Protein AF-A0A9N9IQ83-F1 (afdb_monomer_lite)

Sequence (293 aa):
AKEYSNSLENFFIFIDAYIRAKIEEIESCKELLRTKLQAETSKRKEERLEQRIKSYKSNLELKNYDEMKLQLFESLIIIKFWMMVYMENYIYAYKYWSLSESNINLSVIKNFRDHEKDKESIYRELEDAYISFGHNPDSCRETIKFDEKRFIEELKRDKSVIIEIPLNQKELKKRAHLRLHKFRVYLEGAVSTDESISISISNTGKLADRDEKNNEYNFRSEPLEPKGFKYSVNDKNIISSDPNFYDKNNKIYFVPTPFSQWKIKIDDDDDKVDLAELKSIDIYLEYTSKLVT

pLDDT: mean 80.27, std 15.5, range [39.41, 98.12]

Organism: NCBI:txid60492

Secondary structure (DSSP, 8-state):
-HHHHHHHHHHHHHHHHHHHHHHHHHHHHHHHHHHHHHHHHHHHHHHHHHHHHHHHHH-TT---HHHHHHHHHHHHHHHHHHHHHHHHHHHHHHHHHHSS--S----TTS-HHHHHHHHHHHHHHHHHHHHHHH--S--EEEEEEE--HHHHHHHHHHSEEEEE--TT-TTTTTEEEEEEEEEEEEEET-EETTSEEEEEEEEEEEEEEE-TT--EEEEE-SPPPPEEEEEETTT--EEE---BS--TTS-TT----S-EEEEEEE-S-TTTEE-TT--EEEEEEEEEEEEP-

Radius of gyration: 25.82 Å; chains: 1; bounding box: 61×52×73 Å

Foldseek 3Di:
DVVVVVVVVVVVVVVVVVVVVVVVVVVVVVVVVVVVVVVVVVVVVVVVVVVVVVVCVVDVPPPVVVVVVVVVVVVLLVVLVVLVVVLVLLQVLLCLLQVDGDPQDDDSPDDPVSSVVSVVSSVCSNVVSCVVQVDDDDWDKDKDKDQDPVQLVCCLVVLKGKDADACCRPRCVFWFSKFFFAKDKAFPQKDFPVQKWKKWKKFCQWAWGAHLQRDIDIGGDHIGDIQMWMAGNPPRHTPDGTDGQDDPPDDSRDTGGSRGIMMMGTPDDPVGMDSPRGRIIMIMTTITTDGRD

Structure (mmCIF, N/CA/C/O backbone):
data_AF-A0A9N9IQ83-F1
#
_entry.id   AF-A0A9N9IQ83-F1
#
loop_
_atom_site.group_PDB
_atom_site.id
_atom_site.type_symbol
_atom_site.label_atom_id
_atom_site.label_alt_id
_atom_site.label_comp_id
_atom_site.label_asym_id
_atom_site.label_entity_id
_atom_site.label_seq_id
_atom_site.pdbx_PDB_ins_code
_atom_site.Cartn_x
_atom_site.Cartn_y
_atom_site.Cartn_z
_atom_site.occupancy
_atom_site.B_iso_or_equiv
_atom_site.auth_seq_id
_atom_site.auth_comp_id
_atom_site.auth_asym_id
_atom_site.auth_atom_id
_atom_site.pdbx_PDB_model_num
ATOM 1 N N . ALA A 1 1 ? -9.296 -17.158 -34.719 1.00 56.03 1 ALA A N 1
ATOM 2 C CA . ALA A 1 1 ? -9.482 -17.877 -33.435 1.00 56.03 1 ALA A CA 1
ATOM 3 C C . ALA A 1 1 ? -8.801 -17.156 -32.265 1.00 56.03 1 ALA A C 1
ATOM 5 O O . ALA A 1 1 ? -9.492 -16.787 -31.328 1.00 56.03 1 ALA A O 1
ATOM 6 N N . LYS A 1 2 ? -7.487 -16.886 -32.330 1.00 51.00 2 LYS A N 1
ATOM 7 C CA . LYS A 1 2 ? -6.724 -16.225 -31.250 1.00 51.00 2 LYS A CA 1
ATOM 8 C C . LYS A 1 2 ? -7.129 -14.759 -30.995 1.00 51.00 2 LYS A C 1
ATOM 10 O O . LYS A 1 2 ? -7.294 -14.368 -29.850 1.00 51.00 2 LYS A O 1
ATOM 15 N N . GLU A 1 3 ? -7.394 -13.985 -32.050 1.00 48.59 3 GLU A N 1
ATOM 16 C CA . GLU A 1 3 ? -7.903 -12.601 -31.935 1.00 48.59 3 GLU A CA 1
ATOM 17 C C . GLU A 1 3 ? -9.300 -12.521 -31.310 1.00 48.59 3 GLU A C 1
ATOM 19 O O . GLU A 1 3 ? -9.563 -11.651 -30.487 1.00 48.59 3 GLU A O 1
ATOM 24 N N . TYR A 1 4 ? -10.182 -13.463 -31.653 1.00 40.50 4 TYR A N 1
ATOM 25 C CA . TYR A 1 4 ? -11.526 -13.537 -31.080 1.00 40.50 4 TYR A CA 1
ATOM 26 C C . TYR A 1 4 ? -11.476 -13.882 -29.585 1.00 40.50 4 TYR A C 1
ATOM 28 O O . TYR A 1 4 ? -12.181 -13.267 -28.795 1.00 40.50 4 TYR A O 1
ATOM 36 N N . SER A 1 5 ? -10.584 -14.797 -29.186 1.00 49.91 5 SER A N 1
ATOM 37 C CA . SER A 1 5 ? -10.344 -15.138 -27.777 1.00 49.91 5 SER A CA 1
ATOM 38 C C . SER A 1 5 ? -9.818 -13.943 -26.975 1.00 49.91 5 SER A C 1
ATOM 40 O O . SER A 1 5 ? -10.369 -13.638 -25.924 1.00 49.91 5 SER A O 1
ATOM 42 N N . ASN A 1 6 ? -8.824 -13.214 -27.498 1.00 48.03 6 ASN A N 1
ATOM 43 C CA . ASN A 1 6 ? -8.292 -12.012 -26.844 1.00 48.03 6 ASN A CA 1
ATOM 44 C C . ASN A 1 6 ? -9.337 -10.886 -26.748 1.00 48.03 6 ASN A C 1
ATOM 46 O O . ASN A 1 6 ? -9.392 -10.170 -25.752 1.00 48.03 6 ASN A O 1
ATOM 50 N N . SER A 1 7 ? -10.185 -10.718 -27.768 1.00 39.41 7 SER A N 1
ATOM 51 C CA . SER A 1 7 ? -11.283 -9.744 -27.731 1.00 39.41 7 SER A CA 1
ATOM 52 C C . SER A 1 7 ? -12.331 -10.104 -26.677 1.00 39.41 7 SER A C 1
ATOM 54 O O . SER A 1 7 ? -12.879 -9.210 -26.036 1.00 39.41 7 SER A O 1
ATOM 56 N N . LEU A 1 8 ? -12.608 -11.397 -26.493 1.00 45.41 8 LEU A N 1
ATOM 57 C CA . LEU A 1 8 ? -13.541 -11.885 -25.481 1.00 45.41 8 LEU A CA 1
ATOM 58 C C . LEU A 1 8 ? -12.981 -11.668 -24.069 1.00 45.41 8 LEU A C 1
ATOM 60 O O . LEU A 1 8 ? -13.692 -11.217 -23.179 1.00 45.41 8 LEU A O 1
ATOM 64 N N . GLU A 1 9 ? -11.691 -11.937 -23.881 1.00 52.94 9 GLU A N 1
ATOM 65 C CA . GLU A 1 9 ? -10.983 -11.751 -22.613 1.00 52.94 9 GLU A CA 1
ATOM 66 C C . GLU A 1 9 ? -10.925 -10.268 -22.208 1.00 52.94 9 GLU A C 1
ATOM 68 O O . GLU A 1 9 ? -11.294 -9.916 -21.089 1.00 52.94 9 GLU A O 1
ATOM 73 N N . ASN A 1 10 ? -10.612 -9.372 -23.151 1.00 43.12 10 ASN A N 1
ATOM 74 C CA . ASN A 1 10 ? -10.685 -7.922 -22.933 1.00 43.12 10 ASN A CA 1
ATOM 75 C C . ASN A 1 10 ? -12.104 -7.448 -22.579 1.00 43.12 10 ASN A C 1
ATOM 77 O O . ASN A 1 10 ? -12.272 -6.552 -21.752 1.00 43.12 10 ASN A O 1
ATOM 81 N N . PHE A 1 11 ? -13.130 -8.054 -23.182 1.00 44.53 11 PHE A N 1
ATOM 82 C CA . PHE A 1 11 ? -14.524 -7.743 -22.880 1.00 44.53 11 PHE A CA 1
ATOM 83 C C . PHE A 1 11 ? -14.922 -8.194 -21.466 1.00 44.53 11 PHE A C 1
ATOM 85 O O . PHE A 1 11 ? -15.594 -7.446 -20.758 1.00 44.53 11 PHE A O 1
ATOM 92 N N . PHE A 1 12 ? -14.454 -9.358 -21.007 1.00 53.03 12 PHE A N 1
ATOM 93 C CA . PHE A 1 12 ? -14.667 -9.805 -19.626 1.00 53.03 12 PHE A CA 1
ATOM 94 C C . PHE A 1 12 ? -13.940 -8.929 -18.602 1.00 53.03 12 PHE A C 1
ATOM 96 O O . PHE A 1 12 ? -14.531 -8.594 -17.579 1.00 53.03 12 PHE A O 1
ATOM 103 N N . ILE A 1 13 ? -12.712 -8.490 -18.896 1.00 52.41 13 ILE A N 1
ATOM 104 C CA . ILE A 1 13 ? -11.976 -7.534 -18.052 1.00 52.41 13 ILE A CA 1
ATOM 105 C C . ILE A 1 13 ? -12.743 -6.209 -17.945 1.00 52.41 13 ILE A C 1
ATOM 107 O O . ILE A 1 13 ? -12.877 -5.654 -16.855 1.00 52.41 13 ILE A O 1
ATOM 111 N N . PHE A 1 14 ? -13.290 -5.715 -19.059 1.00 49.06 14 PHE A N 1
ATOM 112 C CA . PHE A 1 14 ? -14.113 -4.507 -19.063 1.00 49.06 14 PHE A CA 1
ATOM 113 C C . PHE A 1 14 ? -15.403 -4.678 -18.248 1.00 49.06 14 PHE A C 1
ATOM 115 O O . PHE A 1 14 ? -15.744 -3.799 -17.459 1.00 49.06 14 PHE A O 1
ATOM 122 N N . ILE A 1 15 ? -16.106 -5.807 -18.401 1.00 45.59 15 ILE A N 1
ATOM 123 C CA . ILE A 1 15 ? -17.314 -6.108 -17.620 1.00 45.59 15 ILE A CA 1
ATOM 124 C C . ILE A 1 15 ? -16.992 -6.169 -16.126 1.00 45.59 15 ILE A C 1
ATOM 126 O O . ILE A 1 15 ? -17.731 -5.591 -15.333 1.00 45.59 15 ILE A O 1
ATOM 130 N N . ASP A 1 16 ? -15.898 -6.822 -15.733 1.00 52.19 16 ASP A N 1
ATOM 131 C CA . ASP A 1 16 ? -15.498 -6.910 -14.327 1.00 52.19 16 ASP A CA 1
ATOM 132 C C . ASP A 1 16 ? -15.156 -5.525 -13.758 1.00 52.19 16 ASP A C 1
ATOM 134 O O . ASP A 1 16 ? -15.669 -5.132 -12.709 1.00 52.19 16 ASP A O 1
ATOM 138 N N . ALA A 1 17 ? -14.387 -4.718 -14.496 1.00 45.75 17 ALA A N 1
ATOM 139 C CA . ALA A 1 17 ? -14.103 -3.334 -14.120 1.00 45.75 17 ALA A CA 1
ATOM 140 C C . ALA A 1 17 ? -15.386 -2.490 -13.984 1.00 45.75 17 ALA A C 1
ATOM 142 O O . ALA A 1 17 ? -15.526 -1.721 -13.031 1.00 45.75 17 ALA A O 1
ATOM 143 N N . TYR A 1 18 ? -16.351 -2.671 -14.890 1.00 50.09 18 TYR A N 1
ATOM 144 C CA . TYR A 1 18 ? -17.642 -1.983 -14.856 1.00 50.09 18 TYR A CA 1
ATOM 145 C C . TYR A 1 18 ? -18.503 -2.406 -13.657 1.00 50.09 18 TYR A C 1
ATOM 147 O O . TYR A 1 18 ? -19.064 -1.553 -12.966 1.00 50.09 18 TYR A O 1
ATOM 155 N N . ILE A 1 19 ? -18.588 -3.709 -13.368 1.00 58.12 19 ILE A N 1
ATOM 156 C CA . ILE A 1 19 ? -19.312 -4.233 -12.202 1.00 58.12 19 ILE A CA 1
ATOM 157 C C . ILE A 1 19 ? -18.685 -3.695 -10.914 1.00 58.12 19 ILE A C 1
ATOM 159 O O . ILE A 1 19 ? -19.407 -3.212 -10.042 1.00 58.12 19 ILE A O 1
ATOM 163 N N . ARG A 1 20 ? -17.350 -3.701 -10.809 1.00 53.00 20 ARG A N 1
ATOM 164 C CA . ARG A 1 20 ? -16.631 -3.142 -9.655 1.00 53.00 20 ARG A CA 1
ATOM 165 C C . ARG A 1 20 ? -16.910 -1.650 -9.476 1.00 53.00 20 ARG A C 1
ATOM 167 O O . ARG A 1 20 ? -17.209 -1.232 -8.361 1.00 53.00 20 ARG A O 1
ATOM 174 N N . ALA A 1 21 ? -16.892 -0.868 -10.556 1.00 51.62 21 ALA A N 1
ATOM 175 C CA . ALA A 1 21 ? -17.231 0.554 -10.507 1.00 51.62 21 ALA A CA 1
ATOM 176 C C . ALA A 1 21 ? -18.677 0.790 -10.034 1.00 51.62 21 ALA A C 1
ATOM 178 O O . ALA A 1 21 ? -18.928 1.687 -9.231 1.00 51.62 21 ALA A O 1
ATOM 179 N N . LYS A 1 22 ? -19.630 -0.045 -10.472 1.00 61.78 22 LYS A N 1
ATOM 180 C CA . LYS A 1 22 ? -21.034 0.036 -10.039 1.00 61.78 22 LYS A CA 1
ATOM 181 C C . LYS A 1 22 ? -21.237 -0.351 -8.577 1.00 61.78 22 LYS A C 1
ATOM 183 O O . LYS A 1 22 ? -22.039 0.281 -7.894 1.00 61.78 22 LYS A O 1
ATOM 188 N N . ILE A 1 23 ? -20.519 -1.357 -8.081 1.00 63.09 23 ILE A N 1
ATOM 189 C CA . ILE A 1 23 ? -20.525 -1.707 -6.653 1.00 63.09 23 ILE A CA 1
ATOM 190 C C . ILE A 1 23 ? -20.006 -0.526 -5.825 1.00 63.09 23 ILE A C 1
ATOM 192 O O . ILE A 1 23 ? -20.643 -0.141 -4.847 1.00 63.09 23 ILE A O 1
ATOM 196 N N . GLU A 1 24 ? -18.907 0.094 -6.257 1.00 57.97 24 GLU A N 1
ATOM 197 C CA . GLU A 1 24 ? -18.292 1.240 -5.580 1.00 57.97 24 GLU A CA 1
ATOM 198 C C . GLU A 1 24 ? -19.208 2.482 -5.583 1.00 57.97 24 GLU A C 1
ATOM 200 O O . GLU A 1 24 ? -19.350 3.156 -4.561 1.00 57.97 24 GLU A O 1
ATOM 205 N N . GLU A 1 25 ? -19.929 2.732 -6.682 1.00 57.31 25 GLU A N 1
ATOM 206 C CA . GLU A 1 25 ? -20.976 3.761 -6.763 1.00 57.31 25 GLU A CA 1
ATOM 207 C C . GLU A 1 25 ? -22.123 3.499 -5.769 1.00 57.31 25 GLU A C 1
ATOM 209 O O . GLU A 1 25 ? -22.554 4.407 -5.054 1.00 57.31 25 GLU A O 1
ATOM 214 N N . ILE A 1 26 ? -22.604 2.253 -5.682 1.00 68.81 26 ILE A N 1
ATOM 215 C CA . ILE A 1 26 ? -23.679 1.861 -4.756 1.00 68.81 26 ILE A CA 1
ATOM 216 C C . ILE A 1 26 ? -23.234 2.024 -3.298 1.00 68.81 26 ILE A C 1
ATOM 218 O O . ILE A 1 26 ? -24.008 2.519 -2.476 1.00 68.81 26 ILE A O 1
ATOM 222 N N . GLU A 1 27 ? -22.009 1.621 -2.961 1.00 63.38 27 GLU A N 1
ATOM 223 C CA . GLU A 1 27 ? -21.434 1.822 -1.626 1.00 63.38 27 GLU A CA 1
ATOM 224 C C . GLU A 1 27 ? -21.332 3.307 -1.276 1.00 63.38 27 GLU A C 1
ATOM 226 O O . GLU A 1 27 ? -21.808 3.722 -0.219 1.00 63.38 27 GLU A O 1
ATOM 231 N N . SER A 1 28 ? -20.803 4.125 -2.189 1.00 52.69 28 SER A N 1
ATOM 232 C CA . SER A 1 28 ? -20.704 5.575 -1.998 1.00 52.69 28 SER A CA 1
ATOM 233 C C . SER A 1 28 ? -22.080 6.220 -1.786 1.00 52.69 28 SER A C 1
ATOM 235 O O . SER A 1 28 ? -22.261 7.060 -0.902 1.00 52.69 28 SER A O 1
ATOM 237 N N . CYS A 1 29 ? -23.096 5.774 -2.530 1.00 65.00 29 CYS A N 1
ATOM 238 C CA . CYS A 1 29 ? -24.466 6.258 -2.377 1.00 65.00 29 CYS A CA 1
ATOM 239 C C . CYS A 1 29 ? -25.083 5.856 -1.023 1.00 65.00 29 CYS A C 1
ATOM 241 O O . CYS A 1 29 ? -25.767 6.665 -0.387 1.00 65.00 29 CYS A O 1
ATOM 243 N N . LYS A 1 30 ? -24.814 4.631 -0.545 1.00 68.38 30 LYS A N 1
ATOM 244 C CA . LYS A 1 30 ? -25.223 4.178 0.796 1.00 68.38 30 LYS A CA 1
ATOM 245 C C . LYS A 1 30 ? -24.583 5.024 1.893 1.00 68.38 30 LYS A C 1
ATOM 247 O O . LYS A 1 30 ? -25.293 5.436 2.811 1.00 68.38 30 LYS A O 1
ATOM 252 N N . GLU A 1 31 ? -23.290 5.314 1.780 1.00 62.72 31 GLU A N 1
ATOM 253 C CA . GLU A 1 31 ? -22.589 6.186 2.725 1.00 62.72 31 GLU A CA 1
ATOM 254 C C . GLU A 1 31 ? -23.178 7.602 2.711 1.00 62.72 31 GLU A C 1
ATOM 256 O O . GLU A 1 31 ? -23.550 8.116 3.763 1.00 62.72 31 GLU A O 1
ATOM 261 N N . LEU A 1 32 ? -23.426 8.190 1.535 1.00 72.75 32 LEU A N 1
ATOM 262 C CA . LEU A 1 32 ? -24.068 9.505 1.425 1.00 72.75 32 LEU A CA 1
ATOM 263 C C . LEU A 1 32 ? -25.451 9.547 2.098 1.00 72.75 32 LEU A C 1
ATOM 265 O O . LEU A 1 32 ? -25.772 10.504 2.808 1.00 72.75 32 LEU A O 1
ATOM 269 N N . LEU A 1 33 ? -26.287 8.529 1.874 1.00 68.12 33 LEU A N 1
ATOM 270 C CA . LEU A 1 33 ? -27.605 8.418 2.507 1.00 68.12 33 LEU A CA 1
ATOM 271 C C . LEU A 1 33 ? -27.488 8.304 4.028 1.00 68.12 33 LEU A C 1
ATOM 273 O O . LEU A 1 33 ? -28.217 8.985 4.753 1.00 68.12 33 LEU A O 1
ATOM 277 N N . ARG A 1 34 ? -26.548 7.488 4.514 1.00 70.25 34 ARG A N 1
ATOM 278 C CA . ARG A 1 34 ? -26.263 7.333 5.942 1.00 70.25 34 ARG A CA 1
ATOM 279 C C . ARG A 1 34 ? -25.824 8.656 6.567 1.00 70.25 34 ARG A C 1
ATOM 281 O O . ARG A 1 34 ? -26.366 9.036 7.605 1.00 70.25 34 ARG A O 1
ATOM 288 N N . THR A 1 35 ? -24.917 9.383 5.918 1.00 60.25 35 THR A N 1
ATOM 289 C CA . THR A 1 35 ? -24.448 10.698 6.371 1.00 60.25 35 THR A CA 1
ATOM 290 C C . THR A 1 35 ? -25.581 11.721 6.388 1.00 60.25 35 THR A C 1
ATOM 292 O O . THR A 1 35 ? -25.734 12.440 7.374 1.00 60.25 35 THR A O 1
ATOM 295 N N . LYS A 1 36 ? -26.431 11.767 5.351 1.00 73.25 36 LYS A N 1
ATOM 296 C CA . LYS A 1 36 ? -27.602 12.663 5.319 1.00 73.25 36 LYS A CA 1
ATOM 297 C C . LYS A 1 36 ? -28.586 12.362 6.447 1.00 73.25 36 LYS A C 1
ATOM 299 O O . LYS A 1 36 ? -29.026 13.284 7.130 1.00 73.25 36 LYS A O 1
ATOM 304 N N . LEU A 1 37 ? -28.889 11.085 6.677 1.00 72.12 37 LEU A N 1
ATOM 305 C CA . LEU A 1 37 ? -29.773 10.664 7.763 1.00 72.12 37 LEU A CA 1
ATOM 306 C C . LEU A 1 37 ? -29.181 11.024 9.134 1.00 72.12 37 LEU A C 1
ATOM 308 O O . LEU A 1 37 ? -29.896 11.522 10.005 1.00 72.12 37 LEU A O 1
ATOM 312 N N . GLN A 1 38 ? -27.875 10.819 9.327 1.00 67.00 38 GLN A N 1
ATOM 313 C CA . GLN A 1 38 ? -27.177 11.250 10.539 1.00 67.00 38 GLN A CA 1
ATOM 314 C C . GLN A 1 38 ? -27.249 12.766 10.724 1.00 67.00 38 GLN A C 1
ATOM 316 O O . GLN A 1 38 ? -27.564 13.213 11.823 1.00 67.00 38 GLN A O 1
ATOM 321 N N . ALA A 1 39 ? -27.015 13.551 9.672 1.00 67.31 39 ALA A N 1
ATOM 322 C CA . ALA A 1 39 ? -27.078 15.008 9.731 1.00 67.31 39 ALA A CA 1
ATOM 323 C C . ALA A 1 39 ? -28.480 15.504 10.111 1.00 67.31 39 ALA A C 1
ATOM 325 O O . ALA A 1 39 ? -28.619 16.337 11.004 1.00 67.31 39 ALA A O 1
ATOM 326 N N . GLU A 1 40 ? -29.530 14.949 9.503 1.00 75.25 40 GLU A N 1
ATOM 327 C CA . GLU A 1 40 ? -30.910 15.301 9.836 1.00 75.25 40 GLU A CA 1
ATOM 328 C C . GLU A 1 40 ? -31.270 14.898 11.274 1.00 75.25 40 GLU A C 1
ATOM 330 O O . GLU A 1 40 ? -31.888 15.668 12.011 1.00 75.25 40 GLU A O 1
ATOM 335 N N . THR A 1 41 ? -30.829 13.717 11.712 1.00 67.81 41 THR A N 1
ATOM 336 C CA . THR A 1 41 ? -31.032 13.252 13.091 1.00 67.81 41 THR A CA 1
ATOM 337 C C . THR A 1 41 ? -30.311 14.154 14.094 1.00 67.81 41 THR A C 1
ATOM 339 O O . THR A 1 41 ? -30.873 14.480 15.141 1.00 67.81 41 THR A O 1
ATOM 342 N N . SER A 1 42 ? -29.092 14.591 13.776 1.00 63.50 42 SER A N 1
ATOM 343 C CA . SER A 1 42 ? -28.318 15.535 14.586 1.00 63.50 42 SER A CA 1
ATOM 344 C C . SER A 1 42 ? -28.975 16.912 14.639 1.00 63.50 42 SER A C 1
ATOM 346 O O . SER A 1 42 ? -29.112 17.459 15.728 1.00 63.50 42 SER A O 1
ATOM 348 N N . LYS A 1 43 ? -29.489 17.428 13.516 1.00 72.50 43 LYS A N 1
ATOM 349 C CA . LYS A 1 43 ? -30.223 18.701 13.472 1.00 72.50 43 LYS A CA 1
ATOM 350 C C . LYS A 1 43 ? -31.491 18.663 14.326 1.00 72.50 43 LYS A C 1
ATOM 352 O O . LYS A 1 43 ? -31.725 19.547 15.141 1.00 72.50 43 LYS A O 1
ATOM 357 N N . ARG A 1 44 ? -32.280 17.588 14.223 1.00 70.44 44 ARG A N 1
ATOM 358 C CA . ARG A 1 44 ? -33.461 17.396 15.084 1.00 70.44 44 ARG A CA 1
ATOM 359 C C . ARG A 1 44 ? -33.085 17.318 16.567 1.00 70.44 44 ARG A C 1
ATOM 361 O O . ARG A 1 44 ? -33.860 17.758 17.414 1.00 70.44 44 ARG A O 1
ATOM 368 N N . LYS A 1 45 ? -31.922 16.742 16.902 1.00 66.81 45 LYS A N 1
ATOM 369 C CA . LYS A 1 45 ? -31.397 16.735 18.279 1.00 66.81 45 LYS A CA 1
ATOM 370 C C . LYS A 1 45 ? -31.001 18.138 18.739 1.00 66.81 45 LYS A C 1
ATOM 372 O O . LYS A 1 45 ? -31.339 18.496 19.862 1.00 66.81 45 LYS A O 1
ATOM 377 N N . GLU A 1 46 ? -30.338 18.913 17.888 1.00 65.50 46 GLU A N 1
ATOM 378 C CA . GLU A 1 46 ? -29.952 20.302 18.153 1.00 65.50 46 GLU A CA 1
ATOM 379 C C . GLU A 1 46 ? -31.179 21.180 18.424 1.00 65.50 46 GLU A C 1
ATOM 381 O O . GLU A 1 46 ? -31.271 21.782 19.489 1.00 65.50 46 GLU A O 1
ATOM 386 N N . GLU A 1 47 ? -32.193 21.134 17.557 1.00 75.31 47 GLU A N 1
ATOM 387 C CA . GLU A 1 47 ? -33.453 21.871 17.736 1.00 75.31 47 GLU A CA 1
ATOM 388 C C . GLU A 1 47 ? -34.158 21.494 19.054 1.00 75.31 47 GLU A C 1
ATOM 390 O O . GLU A 1 47 ? -34.651 22.357 19.788 1.00 75.31 47 GLU A O 1
ATOM 395 N N . ARG A 1 48 ? -34.165 20.198 19.407 1.00 70.75 48 ARG A N 1
ATOM 396 C CA . ARG A 1 48 ? -34.692 19.716 20.696 1.00 70.75 48 ARG A CA 1
ATOM 397 C C . ARG A 1 48 ? -33.903 20.261 21.885 1.00 70.75 48 ARG A C 1
ATOM 399 O O . ARG A 1 48 ? -34.503 20.578 22.912 1.00 70.75 48 ARG A O 1
ATOM 406 N N . LEU A 1 49 ? -32.578 20.333 21.773 1.00 59.62 49 LEU A N 1
ATOM 407 C CA . LEU A 1 49 ? -31.703 20.868 22.815 1.00 59.62 49 LEU A CA 1
ATOM 408 C C . LEU A 1 49 ? -31.897 22.378 22.972 1.00 59.62 49 LEU A C 1
ATOM 410 O O . LEU A 1 49 ? -32.051 22.840 24.099 1.00 59.62 49 LEU A O 1
ATOM 414 N N . GLU A 1 50 ? -31.983 23.138 21.882 1.00 70.19 50 GLU A N 1
ATOM 415 C CA . GLU A 1 50 ? -32.218 24.586 21.911 1.00 70.19 50 GLU A CA 1
ATOM 416 C C . GLU A 1 50 ? -33.562 24.950 22.546 1.00 70.19 50 GLU A C 1
ATOM 418 O O . GLU A 1 50 ? -33.626 25.800 23.442 1.00 70.19 50 GLU A O 1
ATOM 423 N N . GLN A 1 51 ? -34.639 24.267 22.140 1.00 70.06 51 GLN A N 1
ATOM 424 C CA . GLN A 1 51 ? -35.964 24.453 22.737 1.00 70.06 51 GLN A CA 1
ATOM 425 C C . GLN A 1 51 ? -35.942 24.192 24.249 1.00 70.06 51 GLN A C 1
ATOM 427 O O . GLN A 1 51 ? -36.589 24.909 25.016 1.00 70.06 51 GLN A O 1
ATOM 432 N N . ARG A 1 52 ? -35.146 23.214 24.696 1.00 62.56 52 ARG A N 1
ATOM 433 C CA . ARG A 1 52 ? -35.008 22.857 26.113 1.00 62.56 52 ARG A CA 1
ATOM 434 C C . ARG A 1 52 ? -34.102 23.798 26.899 1.00 62.56 52 ARG A C 1
ATOM 436 O O . ARG A 1 52 ? -34.415 24.134 28.037 1.00 62.56 52 ARG A O 1
ATOM 443 N N . ILE A 1 53 ? -33.016 24.295 26.306 1.00 63.03 53 ILE A N 1
ATOM 444 C CA . ILE A 1 53 ? -32.195 25.359 26.907 1.00 63.03 53 ILE A CA 1
ATOM 445 C C . ILE A 1 53 ? -33.076 26.578 27.189 1.00 63.03 53 ILE A C 1
ATOM 447 O O . ILE A 1 53 ? -32.974 27.193 28.252 1.00 63.03 53 ILE A O 1
ATOM 451 N N . LYS A 1 54 ? -33.982 26.901 26.259 1.00 70.81 54 LYS A N 1
ATOM 452 C CA . LYS A 1 54 ? -34.949 27.984 26.429 1.00 70.81 54 LYS A CA 1
ATOM 453 C C . LYS A 1 54 ? -35.926 27.701 27.577 1.00 70.81 54 LYS A C 1
ATOM 455 O O . LYS A 1 54 ? -36.132 28.595 28.392 1.00 70.81 54 LYS A O 1
ATOM 460 N N . SER A 1 55 ? -36.450 26.474 27.697 1.00 64.94 55 SER A N 1
ATOM 461 C CA . SER A 1 55 ? -37.376 26.101 28.781 1.00 64.94 55 SER A CA 1
ATOM 462 C C . SER A 1 55 ? -36.722 26.068 30.168 1.00 64.94 55 SER A C 1
ATOM 464 O O . SER A 1 55 ? -37.341 26.500 31.140 1.00 64.94 55 SER A O 1
ATOM 466 N N . TYR A 1 56 ? -35.469 25.610 30.273 1.00 62.75 56 TYR A N 1
ATOM 467 C CA . TYR A 1 56 ? -34.718 25.604 31.535 1.00 62.75 56 TYR A CA 1
ATOM 468 C C . TYR A 1 56 ? -34.360 27.016 32.008 1.00 62.75 56 TYR A C 1
ATOM 470 O O . TYR A 1 56 ? -34.460 27.305 33.196 1.00 62.75 56 TYR A O 1
ATOM 478 N N . LYS A 1 57 ? -34.003 27.924 31.087 1.00 64.88 57 LYS A N 1
ATOM 479 C CA . LYS A 1 57 ? -33.747 29.336 31.421 1.00 64.88 57 LYS A CA 1
ATOM 480 C C . LYS A 1 57 ? -34.993 30.060 31.942 1.00 64.88 57 LYS A C 1
ATOM 482 O O . LYS A 1 57 ? -34.855 30.987 32.730 1.00 64.88 57 LYS A O 1
ATOM 487 N N . SER A 1 58 ? -36.188 29.651 31.510 1.00 66.31 58 SER A N 1
ATOM 488 C CA . SER A 1 58 ? -37.457 30.259 31.933 1.00 66.31 58 SER A CA 1
ATOM 489 C C . SER A 1 58 ? -38.063 29.670 33.213 1.00 66.31 58 SER A C 1
ATOM 491 O O . SER A 1 58 ? -38.892 30.334 33.822 1.00 66.31 58 SER A O 1
ATOM 493 N N . ASN A 1 59 ? -37.670 28.461 33.633 1.00 59.12 59 ASN A N 1
ATOM 494 C CA . ASN A 1 59 ? -38.247 27.765 34.791 1.00 59.12 59 ASN A CA 1
ATOM 495 C C . ASN A 1 59 ? -37.147 27.270 35.744 1.00 59.12 59 ASN A C 1
ATOM 497 O O . ASN A 1 59 ? -36.754 26.106 35.707 1.00 59.12 59 ASN A O 1
ATOM 501 N N . LEU A 1 60 ? -36.679 28.155 36.629 1.00 55.00 60 LEU A N 1
ATOM 502 C CA . LEU A 1 60 ? -35.666 27.856 37.656 1.00 55.00 60 LEU A CA 1
ATOM 503 C C . LEU A 1 60 ? -36.161 26.916 38.779 1.00 55.00 60 LEU A C 1
ATOM 505 O O . LEU A 1 60 ? -35.343 26.397 39.534 1.00 55.00 60 LEU A O 1
ATOM 509 N N . GLU A 1 61 ? -37.472 26.674 38.895 1.00 55.03 61 GLU A N 1
ATOM 510 C CA . GLU A 1 61 ? -38.058 25.880 39.991 1.00 55.03 61 GLU A CA 1
ATOM 511 C C . GLU A 1 61 ? -38.293 24.393 39.663 1.00 55.03 61 GLU A C 1
ATOM 513 O O . GLU A 1 61 ? -38.476 23.577 40.571 1.00 55.03 61 GLU A O 1
ATOM 518 N N . LEU A 1 62 ? -38.238 23.989 38.388 1.00 54.38 62 LEU A N 1
ATOM 519 C CA . LEU A 1 62 ? -38.425 22.589 37.995 1.00 54.38 62 LEU A CA 1
ATOM 520 C C . LEU A 1 62 ? -37.123 21.801 38.180 1.00 54.38 62 LEU A C 1
ATOM 522 O O . LEU A 1 62 ? -36.277 21.711 37.293 1.00 54.38 62 LEU A O 1
ATOM 526 N N . LYS A 1 63 ? -36.991 21.194 39.362 1.00 56.94 63 LYS A N 1
ATOM 527 C CA . LYS A 1 63 ? -35.996 20.171 39.723 1.00 56.94 63 LYS A CA 1
ATOM 528 C C . LYS A 1 63 ? -36.169 18.881 38.893 1.00 56.94 63 LYS A C 1
ATOM 530 O O . LYS A 1 63 ? -36.425 17.815 39.444 1.00 56.94 63 LYS A O 1
ATOM 535 N N . ASN A 1 64 ? -36.011 18.949 37.570 1.00 59.69 64 ASN A N 1
ATOM 536 C CA . ASN A 1 64 ? -36.068 17.796 36.659 1.00 59.69 64 ASN A CA 1
ATOM 537 C C . ASN A 1 64 ? -34.752 16.985 36.686 1.00 59.69 64 ASN A C 1
ATOM 539 O O . ASN A 1 64 ? -34.082 16.785 35.672 1.00 59.69 64 ASN A O 1
ATOM 543 N N . TYR A 1 65 ? -34.361 16.511 37.874 1.00 60.28 65 TYR A N 1
ATOM 544 C CA . TYR A 1 65 ? -33.118 15.757 38.087 1.00 60.28 65 TYR A CA 1
ATOM 545 C C . TYR A 1 65 ? -33.022 14.492 37.227 1.00 60.28 65 TYR A C 1
ATOM 547 O O . TYR A 1 65 ? -31.928 14.134 36.801 1.00 60.28 65 TYR A O 1
ATOM 555 N N . ASP A 1 66 ? -34.136 13.815 36.952 1.00 59.59 66 ASP A N 1
ATOM 556 C CA . ASP A 1 66 ? -34.120 12.581 36.161 1.00 59.59 66 ASP A CA 1
ATOM 557 C C . ASP A 1 66 ? -33.893 12.842 34.670 1.00 59.59 66 ASP A C 1
ATOM 559 O O . ASP A 1 66 ? -33.208 12.068 34.003 1.00 59.59 66 ASP A O 1
ATOM 563 N N . GLU A 1 67 ? -34.363 13.979 34.160 1.00 62.53 67 GLU A N 1
ATOM 564 C CA . GLU A 1 67 ? -34.096 14.395 32.784 1.00 62.53 67 GLU A CA 1
ATOM 565 C C . GLU A 1 67 ? -32.633 14.830 32.610 1.00 62.53 67 GLU A C 1
ATOM 567 O O . GLU A 1 67 ? -31.985 14.438 31.639 1.00 62.53 67 GLU A O 1
ATOM 572 N N . MET A 1 68 ? -32.069 15.545 33.592 1.00 61.44 68 MET A N 1
ATOM 573 C CA . MET A 1 68 ? -30.633 15.857 33.618 1.00 61.44 68 MET A CA 1
ATOM 574 C C . MET A 1 68 ? -29.771 14.587 33.676 1.00 61.44 68 MET A C 1
ATOM 576 O O . MET A 1 68 ? -28.789 14.478 32.943 1.00 61.44 68 MET A O 1
ATOM 580 N N . LYS A 1 69 ? -30.143 13.596 34.500 1.00 60.41 69 LYS A N 1
ATOM 581 C CA . LYS A 1 69 ? -29.457 12.291 34.540 1.00 60.41 69 LYS A CA 1
ATOM 582 C C . LYS A 1 69 ? -29.518 11.581 33.191 1.00 60.41 69 LYS A C 1
ATOM 584 O O . LYS A 1 69 ? -28.499 11.049 32.758 1.00 60.41 69 LYS A O 1
ATOM 589 N N . LEU A 1 70 ? -30.674 11.586 32.523 1.00 63.03 70 LEU A N 1
ATOM 590 C CA . LEU A 1 70 ? -30.829 10.968 31.207 1.00 63.03 70 LEU A CA 1
ATOM 591 C C . LEU A 1 70 ? -29.907 11.628 30.171 1.00 63.03 70 LEU A C 1
ATOM 593 O O . LEU A 1 70 ? -29.202 10.924 29.458 1.00 63.03 70 LEU A O 1
ATOM 597 N N . GLN A 1 71 ? -29.831 12.961 30.141 1.00 61.56 71 GLN A N 1
ATOM 598 C CA . GLN A 1 71 ? -28.948 13.689 29.217 1.00 61.56 71 GLN A CA 1
ATOM 599 C C . GLN A 1 71 ? -27.456 13.459 29.500 1.00 61.56 71 GLN A C 1
ATOM 601 O O . GLN A 1 71 ? -26.657 13.310 28.572 1.00 61.56 71 GLN A O 1
ATOM 606 N N . LEU A 1 72 ? -27.063 13.401 30.776 1.00 64.25 72 LEU A N 1
ATOM 607 C CA . LEU A 1 72 ? -25.696 13.045 31.164 1.00 64.25 72 LEU A CA 1
ATOM 608 C C . LEU A 1 72 ? -25.360 11.607 30.755 1.00 64.25 72 LEU A C 1
ATOM 610 O O . LEU A 1 72 ? -24.260 11.345 30.272 1.00 64.25 72 LEU A O 1
ATOM 614 N N . PHE A 1 73 ? -26.315 10.688 30.893 1.00 66.12 73 PHE A N 1
ATOM 615 C CA . PHE A 1 73 ? -26.161 9.302 30.470 1.00 66.12 73 PHE A CA 1
ATOM 616 C C . PHE A 1 73 ? -26.053 9.169 28.944 1.00 66.12 73 PHE A C 1
ATOM 618 O O . PHE A 1 73 ? -25.168 8.469 28.457 1.00 66.12 73 PHE A O 1
ATOM 625 N N . GLU A 1 74 ? -26.876 9.891 28.180 1.00 66.38 74 GLU A N 1
ATOM 626 C CA . GLU A 1 74 ? -26.769 9.964 26.716 1.00 66.38 74 GLU A CA 1
ATOM 627 C C . GLU A 1 74 ? -25.406 10.514 26.279 1.00 66.38 74 GLU A C 1
ATOM 629 O O . GLU A 1 74 ? -24.753 9.939 25.408 1.00 66.38 74 GLU A O 1
ATOM 634 N N . SER A 1 75 ? -24.940 11.586 26.923 1.00 68.00 75 SER A N 1
ATOM 635 C CA . SER A 1 75 ? -23.627 12.183 26.646 1.00 68.00 75 SER A CA 1
ATOM 636 C C . SER A 1 75 ? -22.492 11.203 26.946 1.00 68.00 75 SER A C 1
ATOM 638 O O . SER A 1 75 ? -21.567 11.057 26.147 1.00 68.00 75 SER A O 1
ATOM 640 N N . LEU A 1 76 ? -22.586 10.470 28.060 1.00 70.19 76 LEU A N 1
ATOM 641 C CA . LEU A 1 76 ? -21.628 9.426 28.418 1.00 70.19 76 LEU A CA 1
ATOM 642 C C . LEU A 1 76 ? -21.607 8.296 27.380 1.00 70.19 76 LEU A C 1
ATOM 644 O O . LEU A 1 76 ? -20.527 7.855 26.990 1.00 70.19 76 LEU A O 1
ATOM 648 N N . ILE A 1 77 ? -22.773 7.844 26.907 1.00 72.25 77 ILE A N 1
ATOM 649 C CA . ILE A 1 77 ? -22.869 6.829 25.848 1.00 72.25 77 ILE A CA 1
ATOM 650 C C . ILE A 1 77 ? -22.208 7.327 24.564 1.00 72.25 77 ILE A C 1
ATOM 652 O O . ILE A 1 77 ? -21.442 6.582 23.959 1.00 72.25 77 ILE A O 1
ATOM 656 N N . ILE A 1 78 ? -22.460 8.575 24.159 1.00 73.31 78 ILE A N 1
ATOM 657 C CA . ILE A 1 78 ? -21.859 9.162 22.953 1.00 73.31 78 ILE A CA 1
ATOM 658 C C . ILE A 1 78 ? -20.331 9.201 23.073 1.00 73.31 78 ILE A C 1
ATOM 660 O O . ILE A 1 78 ? -19.635 8.798 22.143 1.00 73.31 78 ILE A O 1
ATOM 664 N N . ILE A 1 79 ? -19.796 9.633 24.218 1.00 73.38 79 ILE A N 1
ATOM 665 C CA . ILE A 1 79 ? -18.345 9.666 24.458 1.00 73.38 79 ILE A CA 1
ATOM 666 C C . ILE A 1 79 ? -17.751 8.258 24.372 1.00 73.38 79 ILE A C 1
ATOM 668 O O . ILE A 1 79 ? -16.747 8.050 23.690 1.00 73.38 79 ILE A O 1
ATOM 672 N N . LYS A 1 80 ? -18.381 7.276 25.026 1.00 75.38 80 LYS A N 1
ATOM 673 C CA . LYS A 1 80 ? -17.926 5.883 24.977 1.00 75.38 80 LYS A CA 1
ATOM 674 C C . LYS A 1 80 ? -18.002 5.298 23.572 1.00 75.38 80 LYS A C 1
ATOM 676 O O . LYS A 1 80 ? -17.091 4.585 23.175 1.00 75.38 80 LYS A O 1
ATOM 681 N N . PHE A 1 81 ? -19.047 5.622 22.816 1.00 76.56 81 PHE A N 1
ATOM 682 C CA . PHE A 1 81 ? -19.180 5.208 21.425 1.00 76.56 81 PHE A CA 1
ATOM 683 C C . PHE A 1 81 ? -18.000 5.711 20.589 1.00 76.56 81 PHE A C 1
ATOM 685 O O . PHE A 1 81 ? -17.338 4.912 19.934 1.00 76.56 81 PHE A O 1
ATOM 692 N N . TRP A 1 82 ? -17.669 7.003 20.669 1.00 74.88 82 TRP A N 1
ATOM 693 C CA . TRP A 1 82 ? -16.520 7.547 19.943 1.00 74.88 82 TRP A CA 1
ATOM 694 C C . TRP A 1 82 ? -15.200 6.933 20.398 1.00 74.88 82 TRP A C 1
ATOM 696 O O . TRP A 1 82 ? -14.394 6.549 19.557 1.00 74.88 82 TRP A O 1
ATOM 706 N N . MET A 1 83 ? -14.995 6.769 21.707 1.00 79.19 83 MET A N 1
ATOM 707 C CA . MET A 1 83 ? -13.821 6.072 22.240 1.00 79.19 83 MET A CA 1
ATOM 708 C C . MET A 1 83 ? -13.686 4.660 21.653 1.00 79.19 83 MET A C 1
ATOM 710 O O . MET A 1 83 ? -12.580 4.227 21.343 1.00 79.19 83 MET A O 1
ATOM 714 N N . MET A 1 84 ? -14.799 3.954 21.465 1.00 81.44 84 MET A N 1
ATOM 715 C CA . MET A 1 84 ? -14.793 2.616 20.885 1.00 81.44 84 MET A CA 1
ATOM 716 C C . MET A 1 84 ? -14.512 2.616 19.394 1.00 81.44 84 MET A C 1
ATOM 718 O O . MET A 1 84 ? -13.731 1.780 18.969 1.00 81.44 84 MET A O 1
ATOM 722 N N . VAL A 1 85 ? -15.050 3.569 18.628 1.00 80.00 85 VAL A N 1
ATOM 723 C CA . VAL A 1 85 ? -14.662 3.759 17.219 1.00 80.00 85 VAL A CA 1
ATOM 724 C C . VAL A 1 85 ? -13.148 3.973 17.114 1.00 80.00 85 VAL A C 1
ATOM 726 O O . VAL A 1 85 ? -12.487 3.355 16.286 1.00 80.00 85 VAL A O 1
ATOM 729 N N . TYR A 1 86 ? -12.571 4.788 18.006 1.00 81.88 86 TYR A N 1
ATOM 730 C CA . TYR A 1 86 ? -11.119 4.952 18.075 1.00 81.88 86 TYR A CA 1
ATOM 731 C C . TYR A 1 86 ? -10.406 3.632 18.380 1.00 81.88 86 TYR A C 1
ATOM 733 O O . TYR A 1 86 ? -9.475 3.292 17.662 1.00 81.88 86 TYR A O 1
ATOM 741 N N . MET A 1 87 ? -10.831 2.881 19.400 1.00 84.25 87 MET A N 1
ATOM 742 C CA . MET A 1 87 ? -10.243 1.577 19.746 1.00 84.25 87 MET A CA 1
ATOM 743 C C . MET A 1 87 ? -10.374 0.546 18.616 1.00 84.25 87 MET A C 1
ATOM 745 O O . MET A 1 87 ? -9.447 -0.224 18.386 1.00 84.25 87 MET A O 1
ATOM 749 N N . GLU A 1 88 ? -11.482 0.554 17.881 1.00 86.94 88 GLU A N 1
ATOM 750 C CA . GLU A 1 88 ? -11.715 -0.333 16.743 1.00 86.94 88 GLU A CA 1
ATOM 751 C C . GLU A 1 88 ? -10.704 -0.065 15.621 1.00 86.94 88 GLU A C 1
ATOM 753 O O . GLU A 1 88 ? -10.140 -1.005 15.068 1.00 86.94 88 GLU A O 1
ATOM 758 N N . ASN A 1 89 ? -10.361 1.203 15.364 1.00 84.88 89 ASN A N 1
ATOM 759 C CA . ASN A 1 89 ? -9.301 1.550 14.411 1.00 84.88 89 ASN A CA 1
ATOM 760 C C . ASN A 1 89 ? -7.940 0.950 14.802 1.00 84.88 89 ASN A C 1
ATOM 762 O O . ASN A 1 89 ? -7.188 0.525 13.927 1.00 84.88 89 ASN A O 1
ATOM 766 N N . TYR A 1 90 ? -7.620 0.872 16.098 1.00 85.44 90 TYR A N 1
ATOM 767 C CA . TYR A 1 90 ? -6.402 0.192 16.549 1.00 85.44 90 TYR A CA 1
ATOM 768 C C . TYR A 1 90 ? -6.489 -1.327 16.386 1.00 85.44 90 TYR A C 1
ATOM 770 O O . TYR A 1 90 ? -5.489 -1.940 16.028 1.00 85.44 90 TYR A O 1
ATOM 778 N N . ILE A 1 91 ? -7.658 -1.934 16.612 1.00 89.12 91 ILE A N 1
ATOM 779 C CA . ILE A 1 91 ? -7.871 -3.366 16.353 1.00 89.12 91 ILE A CA 1
ATOM 780 C C . ILE A 1 91 ? -7.695 -3.666 14.858 1.00 89.12 91 ILE A C 1
ATOM 782 O O . ILE A 1 91 ? -7.031 -4.639 14.504 1.00 89.12 91 ILE A O 1
ATOM 786 N N . TYR A 1 92 ? -8.210 -2.813 13.969 1.00 88.12 92 TYR A N 1
ATOM 787 C CA . TYR A 1 92 ? -7.982 -2.950 12.529 1.00 88.12 92 TYR A CA 1
ATOM 788 C C . TYR A 1 92 ? -6.518 -2.737 12.145 1.00 88.12 92 TYR A C 1
ATOM 790 O O . TYR A 1 92 ? -6.003 -3.490 11.322 1.00 88.12 92 TYR A O 1
ATOM 798 N N . ALA A 1 93 ? -5.828 -1.768 12.753 1.00 86.31 93 ALA A N 1
ATOM 799 C CA . ALA A 1 93 ? -4.392 -1.594 12.553 1.00 86.31 93 ALA A CA 1
ATOM 800 C C . ALA A 1 93 ? -3.620 -2.838 13.015 1.00 86.31 93 ALA A C 1
ATOM 802 O O . ALA A 1 93 ? -2.774 -3.339 12.278 1.00 86.31 93 ALA A O 1
ATOM 803 N N . TYR A 1 94 ? -3.954 -3.393 14.185 1.00 88.62 94 TYR A N 1
ATOM 804 C CA . TYR A 1 94 ? -3.382 -4.648 14.666 1.00 88.62 94 TYR A CA 1
ATOM 805 C C . TYR A 1 94 ? -3.605 -5.767 13.653 1.00 88.62 94 TYR A C 1
ATOM 807 O O . TYR A 1 94 ? -2.633 -6.374 13.223 1.00 88.62 94 TYR A O 1
ATOM 815 N N . LYS A 1 95 ? -4.848 -5.985 13.209 1.00 91.00 95 LYS A N 1
ATOM 816 C CA . LYS A 1 95 ? -5.186 -7.009 12.214 1.00 91.00 95 LYS A CA 1
ATOM 817 C C . LYS A 1 95 ? -4.441 -6.814 10.899 1.00 91.00 95 LYS A C 1
ATOM 819 O O . LYS A 1 95 ? -4.001 -7.786 10.296 1.00 91.00 95 LYS A O 1
ATOM 824 N N . TYR A 1 96 ? -4.278 -5.572 10.455 1.00 89.62 96 TYR A N 1
ATOM 825 C CA . TYR A 1 96 ? -3.498 -5.254 9.265 1.00 89.62 96 TYR A CA 1
ATOM 826 C C . TYR A 1 96 ? -2.024 -5.627 9.439 1.00 89.62 96 TYR A C 1
ATOM 828 O O . TYR A 1 96 ? -1.424 -6.205 8.539 1.00 89.62 96 TYR A O 1
ATOM 836 N N . TRP A 1 97 ? -1.422 -5.334 10.590 1.00 86.31 97 TRP A N 1
ATOM 837 C CA . TRP A 1 97 ? -0.026 -5.678 10.851 1.00 86.31 97 TRP A CA 1
ATOM 838 C C . TRP A 1 97 ? 0.180 -7.176 11.080 1.00 86.31 97 TRP A C 1
ATOM 840 O O . TRP A 1 97 ? 1.061 -7.761 10.460 1.00 86.31 97 TRP A O 1
ATOM 850 N N . SER A 1 98 ? -0.631 -7.794 11.934 1.00 87.94 98 SER A N 1
ATOM 851 C CA . SER A 1 98 ? -0.477 -9.174 12.406 1.00 87.94 98 SER A CA 1
ATOM 852 C C . SER A 1 98 ? -1.126 -10.232 11.513 1.00 87.94 98 SER A C 1
ATOM 854 O O . SER A 1 98 ? -0.900 -11.422 11.738 1.00 87.94 98 SER A O 1
ATOM 856 N N . LEU A 1 99 ? -1.984 -9.821 10.569 1.00 91.00 99 LEU A N 1
ATOM 857 C CA . LEU A 1 99 ? -2.883 -10.696 9.801 1.00 91.00 99 LEU A CA 1
ATOM 858 C C . LEU A 1 99 ? -3.710 -11.644 10.693 1.00 91.00 99 LEU A C 1
ATOM 860 O O . LEU A 1 99 ? -4.112 -12.733 10.282 1.00 91.00 99 LEU A O 1
ATOM 864 N N . SER A 1 100 ? -3.970 -11.218 11.932 1.00 89.94 100 SER A N 1
ATOM 865 C CA . SER A 1 100 ? -4.628 -11.998 12.980 1.00 89.94 100 SER A CA 1
ATOM 866 C C . SER A 1 100 ? -5.725 -11.179 13.659 1.00 89.94 100 SER A C 1
ATOM 868 O O . SER A 1 100 ? -5.668 -9.952 13.712 1.00 89.94 100 SER A O 1
ATOM 870 N N . GLU A 1 101 ? -6.742 -11.854 14.189 1.00 90.62 101 GLU A N 1
ATOM 871 C CA . GLU A 1 101 ? -7.806 -11.189 14.948 1.00 90.62 101 GLU A CA 1
ATOM 872 C C . GLU A 1 101 ? -7.331 -10.844 16.364 1.00 90.62 101 GLU A C 1
ATOM 874 O O . GLU A 1 101 ? -6.639 -11.637 17.006 1.00 90.62 101 GLU A O 1
ATOM 879 N N . SER A 1 102 ? -7.717 -9.667 16.861 1.00 90.69 102 SER A N 1
ATOM 880 C CA . SER A 1 102 ? -7.508 -9.308 18.268 1.00 90.69 102 SER A CA 1
ATOM 881 C C . SER A 1 102 ? -8.437 -10.135 19.159 1.00 90.69 102 SER A C 1
ATOM 883 O O . SER A 1 102 ? -9.579 -10.423 18.796 1.00 90.69 102 SER A O 1
ATOM 885 N N . ASN A 1 103 ? -7.982 -10.469 20.366 1.00 89.06 103 ASN A N 1
ATOM 886 C CA . ASN A 1 103 ? -8.821 -11.143 21.361 1.00 89.06 103 ASN A CA 1
ATOM 887 C C . ASN A 1 103 ? -9.714 -10.162 22.146 1.00 89.06 103 ASN A C 1
ATOM 889 O O . ASN A 1 103 ? -10.471 -10.567 23.035 1.00 89.06 103 ASN A O 1
ATOM 893 N N . ILE A 1 104 ? -9.616 -8.862 21.859 1.00 89.12 104 ILE A N 1
ATOM 894 C CA . ILE A 1 104 ? -10.253 -7.801 22.633 1.00 89.12 104 ILE A CA 1
ATOM 895 C C . ILE A 1 104 ? -11.665 -7.549 22.108 1.00 89.12 104 ILE A C 1
ATOM 897 O O . ILE A 1 104 ? -11.875 -7.047 21.008 1.00 89.12 104 ILE A O 1
ATOM 901 N N . ASN A 1 105 ? -12.659 -7.858 22.939 1.00 86.31 105 ASN A N 1
ATOM 902 C CA . ASN A 1 105 ? -14.061 -7.600 22.627 1.00 86.31 105 ASN A CA 1
ATOM 903 C C . ASN A 1 105 ? -14.509 -6.250 23.204 1.00 86.31 105 ASN A C 1
ATOM 905 O O . ASN A 1 105 ? -14.724 -6.135 24.413 1.00 86.31 105 ASN A O 1
ATOM 909 N N . LEU A 1 106 ? -14.654 -5.231 22.359 1.00 85.62 106 LEU A N 1
ATOM 910 C CA . LEU A 1 106 ? -15.088 -3.895 22.767 1.00 85.62 106 LEU A CA 1
ATOM 911 C C . LEU A 1 106 ? -16.584 -3.876 23.119 1.00 85.62 106 LEU A C 1
ATOM 913 O O . LEU A 1 106 ? -17.420 -4.392 22.385 1.00 85.62 106 LEU A O 1
ATOM 917 N N . SER A 1 107 ? -16.957 -3.221 24.226 1.00 81.38 107 SER A N 1
ATOM 918 C CA . SER A 1 107 ? -18.375 -2.998 24.548 1.00 81.38 107 SER A CA 1
ATOM 919 C C . SER A 1 107 ? -18.647 -1.686 25.300 1.00 81.38 107 SER A C 1
ATOM 921 O O . SER A 1 107 ? -17.971 -1.392 26.281 1.00 81.38 107 SER A O 1
ATOM 923 N N . VAL A 1 108 ? -19.668 -0.917 24.877 1.00 74.06 108 VAL A N 1
ATOM 924 C CA . VAL A 1 108 ? -20.032 0.420 25.427 1.00 74.06 108 VAL A CA 1
ATOM 925 C C . VAL A 1 108 ? -20.480 0.319 26.887 1.00 74.06 108 VAL A C 1
ATOM 927 O O . VAL A 1 108 ? -20.356 1.260 27.677 1.00 74.06 108 VAL A O 1
ATOM 930 N N . ILE A 1 109 ? -21.014 -0.843 27.258 1.00 76.25 109 ILE A N 1
ATOM 931 C CA . ILE A 1 109 ? -21.543 -1.099 28.597 1.00 76.25 109 ILE A CA 1
ATOM 932 C C . ILE A 1 109 ? -20.453 -1.479 29.604 1.00 76.25 109 ILE A C 1
ATOM 934 O O . ILE A 1 109 ? -20.746 -1.546 30.797 1.00 76.25 109 ILE A O 1
ATOM 938 N N . LYS A 1 110 ? -19.200 -1.686 29.168 1.00 78.62 110 LYS A N 1
ATOM 939 C CA . LYS A 1 110 ? -18.084 -1.920 30.091 1.00 78.62 110 LYS A CA 1
ATOM 940 C C . LYS A 1 110 ? -17.910 -0.735 31.042 1.00 78.62 110 LYS A C 1
ATOM 942 O O . LYS A 1 110 ? -18.221 0.423 30.732 1.00 78.62 110 LYS A O 1
ATOM 947 N N . ASN A 1 111 ? -17.424 -1.030 32.243 1.00 76.50 111 ASN A N 1
ATOM 948 C CA . ASN A 1 111 ? -17.033 0.016 33.180 1.00 76.50 111 ASN A CA 1
ATOM 949 C C . ASN A 1 111 ? -15.712 0.667 32.726 1.00 76.50 111 ASN A C 1
ATOM 951 O O . ASN A 1 111 ? -15.014 0.165 31.846 1.00 76.50 111 ASN A O 1
ATOM 955 N N . PHE A 1 112 ? -15.371 1.804 33.331 1.00 75.38 112 PHE A N 1
ATOM 956 C CA . PHE A 1 112 ? -14.171 2.564 32.972 1.00 75.38 112 PHE A CA 1
ATOM 957 C C . PHE A 1 112 ? -12.875 1.747 33.104 1.00 75.38 112 PHE A C 1
ATOM 959 O O . PHE A 1 112 ? -12.029 1.803 32.219 1.00 75.38 112 PHE A O 1
ATOM 966 N N . ARG A 1 113 ? -12.735 0.951 34.172 1.00 78.75 113 ARG A N 1
ATOM 967 C CA . ARG A 1 113 ? -11.528 0.153 34.429 1.00 78.75 113 ARG A CA 1
ATOM 968 C C . ARG A 1 113 ? -11.315 -0.919 33.363 1.00 78.75 113 ARG A C 1
ATOM 970 O O . ARG A 1 113 ? -10.184 -1.180 32.973 1.00 78.75 113 ARG A O 1
ATOM 977 N N . ASP A 1 114 ? -12.391 -1.536 32.891 1.00 83.69 114 ASP A N 1
ATOM 978 C CA . ASP A 1 114 ? -12.303 -2.527 31.821 1.00 83.69 114 ASP A CA 1
ATOM 979 C C . ASP A 1 114 ? -11.975 -1.868 30.475 1.00 83.69 114 ASP A C 1
ATOM 981 O O . ASP A 1 114 ? -11.157 -2.397 29.732 1.00 83.69 114 ASP A O 1
ATOM 985 N N . HIS A 1 115 ? -12.506 -0.672 30.198 1.00 80.12 115 HIS A N 1
ATOM 986 C CA . HIS A 1 115 ? -12.086 0.113 29.031 1.00 80.12 115 HIS A CA 1
ATOM 987 C C . HIS A 1 115 ? -10.607 0.520 29.080 1.00 80.12 115 HIS A C 1
ATOM 989 O O . HIS A 1 115 ? -9.935 0.538 28.051 1.00 80.12 115 HIS A O 1
ATOM 995 N N . GLU A 1 116 ? -10.085 0.851 30.260 1.00 82.75 116 GLU A N 1
ATOM 996 C CA . GLU A 1 116 ? -8.670 1.176 30.441 1.00 82.75 116 GLU A CA 1
ATOM 997 C C . GLU A 1 116 ? -7.770 -0.041 30.182 1.00 82.75 116 GLU A C 1
ATOM 999 O O . GLU A 1 116 ? -6.782 0.074 29.459 1.00 82.75 116 GLU A O 1
ATOM 1004 N N . LYS A 1 117 ? -8.164 -1.225 30.669 1.00 89.06 117 LYS A N 1
ATOM 1005 C CA . LYS A 1 117 ? -7.474 -2.486 30.356 1.00 89.06 117 LYS A CA 1
ATOM 1006 C C . LYS A 1 117 ? -7.529 -2.836 28.872 1.00 89.06 117 LYS A C 1
ATOM 1008 O O . LYS A 1 117 ? -6.518 -3.277 28.328 1.00 89.06 117 LYS A O 1
ATOM 1013 N N . ASP A 1 118 ? -8.686 -2.662 28.227 1.00 88.31 118 ASP A N 1
ATOM 1014 C CA . ASP A 1 118 ? -8.833 -2.882 26.783 1.00 88.31 118 ASP A CA 1
ATOM 1015 C C . ASP A 1 118 ? -7.855 -1.973 26.028 1.00 88.31 118 ASP A C 1
ATOM 1017 O O . ASP A 1 118 ? -7.076 -2.453 25.212 1.00 88.31 118 ASP A O 1
ATOM 1021 N N . LYS A 1 119 ? -7.818 -0.678 26.371 1.00 86.69 119 LYS A N 1
ATOM 1022 C CA . LYS A 1 119 ? -6.891 0.305 25.795 1.00 86.69 119 LYS A CA 1
ATOM 1023 C C . LYS A 1 119 ? -5.433 -0.160 25.896 1.00 86.69 119 LYS A C 1
ATOM 1025 O O . LYS A 1 119 ? -4.727 -0.185 24.896 1.00 86.69 119 LYS A O 1
ATOM 1030 N N . GLU A 1 120 ? -4.975 -0.520 27.093 1.00 88.06 120 GLU A N 1
ATOM 1031 C CA . GLU A 1 120 ? -3.595 -0.977 27.324 1.00 88.06 120 GLU A CA 1
ATOM 1032 C C . GLU A 1 120 ? -3.270 -2.285 26.601 1.00 88.06 120 GLU A C 1
ATOM 1034 O O . GLU A 1 120 ? -2.134 -2.507 26.186 1.00 88.06 120 GLU A O 1
ATOM 1039 N N . SER A 1 121 ? -4.250 -3.176 26.471 1.00 90.38 121 SER A N 1
ATOM 1040 C CA . SER A 1 121 ? -4.070 -4.454 25.782 1.00 90.38 121 SER A CA 1
ATOM 1041 C C . SER A 1 121 ? -3.985 -4.248 24.271 1.00 90.38 121 SER A C 1
ATOM 1043 O O . SER A 1 121 ? -3.080 -4.791 23.656 1.00 90.38 121 SER A O 1
ATOM 1045 N N . ILE A 1 122 ? -4.827 -3.380 23.701 1.00 87.31 122 ILE A N 1
ATOM 1046 C CA . ILE A 1 122 ? -4.767 -2.982 22.287 1.00 87.31 122 ILE A CA 1
ATOM 1047 C C . ILE A 1 122 ? -3.409 -2.358 21.957 1.00 87.31 122 ILE A C 1
ATOM 1049 O O . ILE A 1 122 ? -2.795 -2.711 20.953 1.00 87.31 122 ILE A O 1
ATOM 1053 N N . TYR A 1 123 ? -2.933 -1.428 22.794 1.00 84.56 123 TYR A N 1
ATOM 1054 C CA . TYR A 1 123 ? -1.633 -0.791 22.577 1.00 84.56 123 TYR A CA 1
ATOM 1055 C C . TYR A 1 123 ? -0.499 -1.812 22.574 1.00 84.56 123 TYR A C 1
ATOM 1057 O O . TYR A 1 123 ? 0.335 -1.766 21.676 1.00 84.56 123 TYR A O 1
ATOM 1065 N N . ARG A 1 124 ? -0.506 -2.755 23.523 1.00 86.81 124 ARG A N 1
ATOM 1066 C CA . ARG A 1 124 ? 0.488 -3.834 23.579 1.00 86.81 124 ARG A CA 1
ATOM 1067 C C . ARG A 1 124 ? 0.393 -4.774 22.384 1.00 86.81 124 ARG A C 1
ATOM 1069 O O . ARG A 1 124 ? 1.411 -5.025 21.764 1.00 86.81 124 ARG A O 1
ATOM 1076 N N . GLU A 1 125 ? -0.803 -5.232 22.011 1.00 88.38 125 GLU A N 1
ATOM 1077 C CA . GLU A 1 125 ? -0.993 -6.094 20.835 1.00 88.38 125 GLU A CA 1
ATOM 1078 C C . GLU A 1 125 ? -0.457 -5.428 19.558 1.00 88.38 125 GLU A C 1
ATOM 1080 O O . GLU A 1 125 ? 0.248 -6.067 18.775 1.00 88.38 125 GLU A O 1
ATOM 1085 N N . LEU A 1 126 ? -0.751 -4.139 19.355 1.00 81.81 126 LEU A N 1
ATOM 1086 C CA . LEU A 1 126 ? -0.254 -3.378 18.209 1.00 81.81 126 LEU A CA 1
ATOM 1087 C C . LEU A 1 126 ? 1.264 -3.171 18.263 1.00 81.81 126 LEU A C 1
ATOM 1089 O O . LEU A 1 126 ? 1.930 -3.312 17.238 1.00 81.81 126 LEU A O 1
ATOM 1093 N N . GLU A 1 127 ? 1.808 -2.821 19.428 1.00 80.75 127 GLU A N 1
ATOM 1094 C CA . GLU A 1 127 ? 3.243 -2.611 19.616 1.00 80.75 127 GLU A CA 1
ATOM 1095 C C . GLU A 1 127 ? 4.026 -3.913 19.433 1.00 80.75 127 GLU A C 1
ATOM 1097 O O . GLU A 1 127 ? 5.006 -3.917 18.698 1.00 80.75 127 GLU A O 1
ATOM 1102 N N . ASP A 1 128 ? 3.559 -5.027 19.993 1.00 83.31 128 ASP A N 1
ATOM 1103 C CA . ASP A 1 128 ? 4.159 -6.353 19.834 1.00 83.31 128 ASP A CA 1
ATOM 1104 C C . ASP A 1 128 ? 4.112 -6.809 18.373 1.00 83.31 128 ASP A C 1
ATOM 1106 O O . ASP A 1 128 ? 5.119 -7.281 17.835 1.00 83.31 128 ASP A O 1
ATOM 1110 N N . ALA A 1 129 ? 2.966 -6.623 17.702 1.00 80.94 129 ALA A N 1
ATOM 1111 C CA . ALA A 1 129 ? 2.849 -6.885 16.273 1.00 80.94 129 ALA A CA 1
ATOM 1112 C C . ALA A 1 129 ? 3.888 -6.055 15.517 1.00 80.94 129 ALA A C 1
ATOM 1114 O O . ALA A 1 129 ? 4.732 -6.617 14.823 1.00 80.94 129 ALA A O 1
ATOM 1115 N N . TYR A 1 130 ? 3.909 -4.740 15.719 1.00 75.50 130 TYR A N 1
ATOM 1116 C CA . TYR A 1 130 ? 4.875 -3.864 15.072 1.00 75.50 130 TYR A CA 1
ATOM 1117 C C . TYR A 1 130 ? 6.322 -4.255 15.364 1.00 75.50 130 TYR A C 1
ATOM 1119 O O . TYR A 1 130 ? 7.095 -4.383 14.428 1.00 75.50 130 TYR A O 1
ATOM 1127 N N . ILE A 1 131 ? 6.697 -4.506 16.618 1.00 73.88 131 ILE A N 1
ATOM 1128 C CA . ILE A 1 131 ? 8.042 -4.933 17.023 1.00 73.88 131 ILE A CA 1
ATOM 1129 C C . ILE A 1 131 ? 8.442 -6.217 16.297 1.00 73.88 131 ILE A C 1
ATOM 1131 O O . ILE A 1 131 ? 9.569 -6.303 15.802 1.00 73.88 131 ILE A O 1
ATOM 1135 N N . SER A 1 132 ? 7.517 -7.175 16.180 1.00 73.00 132 SER A N 1
ATOM 1136 C CA . SER A 1 132 ? 7.749 -8.444 15.488 1.00 73.00 132 SER A CA 1
ATOM 1137 C C . SER A 1 132 ? 8.026 -8.281 13.986 1.00 73.00 132 SER A C 1
ATOM 1139 O O . SER A 1 132 ? 8.676 -9.143 13.394 1.00 73.00 132 SER A O 1
ATOM 1141 N N . PHE A 1 133 ? 7.581 -7.175 13.375 1.00 66.50 133 PHE A N 1
ATOM 1142 C CA . PHE A 1 133 ? 7.830 -6.840 11.965 1.00 66.50 133 PHE A CA 1
ATOM 1143 C C . PHE A 1 133 ? 8.886 -5.732 11.769 1.00 66.50 133 PHE A C 1
ATOM 1145 O O . PHE A 1 133 ? 9.462 -5.613 10.690 1.00 66.50 133 PHE A O 1
ATOM 1152 N N . GLY A 1 134 ? 9.125 -4.915 12.797 1.00 55.41 134 GLY A N 1
ATOM 1153 C CA . GLY A 1 134 ? 9.907 -3.676 12.790 1.00 55.41 134 GLY A CA 1
ATOM 1154 C C . GLY A 1 134 ? 11.328 -3.824 13.334 1.00 55.41 134 GLY A C 1
ATOM 1155 O O . GLY A 1 134 ? 12.098 -2.861 13.315 1.00 55.41 134 GLY A O 1
ATOM 1156 N N . HIS A 1 135 ? 11.716 -5.020 13.787 1.00 50.97 135 HIS A N 1
ATOM 1157 C CA . HIS A 1 135 ? 13.127 -5.341 13.978 1.00 50.97 135 HIS A CA 1
ATOM 1158 C C . HIS A 1 135 ? 13.773 -5.605 12.614 1.00 50.97 135 HIS A C 1
ATOM 1160 O O . HIS A 1 135 ? 13.586 -6.651 12.001 1.00 50.97 135 HIS A O 1
ATOM 1166 N N . ASN A 1 136 ? 14.543 -4.625 12.140 1.00 52.84 136 ASN A N 1
ATOM 1167 C CA . ASN A 1 136 ? 15.442 -4.770 10.998 1.00 52.84 136 ASN A CA 1
ATOM 1168 C C . ASN A 1 136 ? 16.551 -5.784 11.347 1.00 52.84 136 ASN A C 1
ATOM 1170 O O . ASN A 1 136 ? 17.189 -5.617 12.392 1.00 52.84 136 ASN A O 1
ATOM 1174 N N . PRO A 1 137 ? 16.837 -6.772 10.477 1.00 46.19 137 PRO A N 1
ATOM 1175 C CA . PRO A 1 137 ? 18.248 -6.921 10.107 1.00 46.19 137 PRO A CA 1
ATOM 1176 C C . PRO A 1 137 ? 18.555 -6.793 8.612 1.00 46.19 137 PRO A C 1
ATOM 1178 O O . PRO A 1 137 ? 19.659 -6.365 8.318 1.00 46.19 137 PRO A O 1
ATOM 1181 N N . ASP A 1 138 ? 17.630 -7.045 7.678 1.00 56.78 138 ASP A N 1
ATOM 1182 C CA . ASP A 1 138 ? 17.913 -6.925 6.237 1.00 56.78 138 ASP A CA 1
ATOM 1183 C C . ASP A 1 138 ? 16.659 -6.508 5.456 1.00 56.78 138 ASP A C 1
ATOM 1185 O O . ASP A 1 138 ? 15.722 -7.295 5.285 1.00 56.78 138 ASP A O 1
ATOM 1189 N N . SER A 1 139 ? 16.623 -5.266 4.957 1.00 74.06 139 SER A N 1
ATOM 1190 C CA . SER A 1 139 ? 15.589 -4.875 4.001 1.00 74.06 13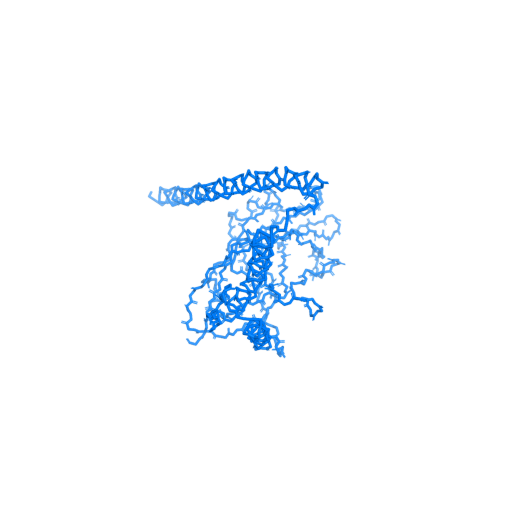9 SER A CA 1
ATOM 1191 C C . SER A 1 139 ? 15.750 -5.700 2.726 1.00 74.06 139 SER A C 1
ATOM 1193 O O . SER A 1 139 ? 16.806 -5.719 2.089 1.00 74.06 139 SER A O 1
ATOM 1195 N N . CYS A 1 140 ? 14.692 -6.419 2.358 1.00 86.69 140 CYS A N 1
ATOM 1196 C CA . CYS A 1 140 ? 14.645 -7.120 1.088 1.00 86.69 140 CYS A CA 1
ATOM 1197 C C . CYS A 1 140 ? 14.528 -6.086 -0.032 1.00 86.69 140 CYS A C 1
ATOM 1199 O O . CYS A 1 140 ? 13.863 -5.056 0.118 1.00 86.69 140 CYS A O 1
ATOM 1201 N N . ARG A 1 141 ? 15.187 -6.371 -1.154 1.00 91.94 141 ARG A N 1
ATOM 1202 C CA . ARG A 1 141 ? 15.157 -5.537 -2.351 1.00 91.94 141 ARG A CA 1
ATOM 1203 C C . ARG A 1 141 ? 14.776 -6.411 -3.521 1.00 91.94 141 ARG A C 1
ATOM 1205 O O . ARG A 1 141 ? 15.416 -7.435 -3.737 1.00 91.94 141 ARG A O 1
ATOM 1212 N N . GLU A 1 142 ? 13.758 -5.998 -4.253 1.00 95.06 142 GLU A N 1
ATOM 1213 C CA . GLU A 1 142 ? 13.331 -6.676 -5.471 1.00 95.06 142 GLU A CA 1
ATOM 1214 C C . GLU A 1 142 ? 13.010 -5.633 -6.533 1.00 95.06 142 GLU A C 1
ATOM 1216 O O . GLU A 1 142 ? 12.516 -4.546 -6.222 1.00 95.06 142 GLU A O 1
ATOM 1221 N N . THR A 1 143 ? 13.266 -5.985 -7.788 1.00 96.56 143 THR A N 1
ATOM 1222 C CA . THR A 1 143 ? 12.856 -5.185 -8.940 1.00 96.56 143 THR A CA 1
ATOM 1223 C C . THR A 1 143 ? 11.870 -5.994 -9.759 1.00 96.56 143 THR A C 1
ATOM 1225 O O . THR A 1 143 ? 12.184 -7.101 -10.194 1.00 96.56 143 THR A O 1
ATOM 1228 N N . ILE A 1 144 ? 10.689 -5.431 -9.989 1.00 97.25 144 ILE A N 1
ATOM 1229 C CA . ILE A 1 144 ? 9.666 -6.010 -10.853 1.00 97.25 144 ILE A CA 1
ATOM 1230 C C . ILE A 1 144 ? 9.696 -5.247 -12.169 1.00 97.25 144 ILE A C 1
ATOM 1232 O O . ILE A 1 144 ? 9.530 -4.028 -12.190 1.00 97.25 144 ILE A O 1
ATOM 1236 N N . LYS A 1 145 ? 9.923 -5.968 -13.262 1.00 97.50 145 LYS A N 1
ATOM 1237 C CA . LYS A 1 145 ? 9.978 -5.395 -14.602 1.00 97.50 145 LYS A CA 1
ATOM 1238 C C . LYS A 1 145 ? 8.636 -5.578 -15.303 1.00 97.50 145 LYS A C 1
ATOM 1240 O O . LYS A 1 145 ? 8.185 -6.711 -15.442 1.00 97.50 145 LYS A O 1
ATOM 1245 N N . PHE A 1 146 ? 8.067 -4.477 -15.783 1.00 97.00 146 PHE A N 1
ATOM 1246 C CA . PHE A 1 146 ? 6.881 -4.459 -16.637 1.00 97.00 146 PHE A CA 1
ATOM 1247 C C . PHE A 1 146 ? 7.284 -4.006 -18.043 1.00 97.00 146 PHE A C 1
ATOM 1249 O O . PHE A 1 146 ? 7.577 -2.830 -18.270 1.00 97.00 146 PHE A O 1
ATOM 1256 N N . ASP A 1 147 ? 7.362 -4.949 -18.982 1.00 96.19 147 ASP A N 1
ATOM 1257 C CA . ASP A 1 147 ? 7.686 -4.715 -20.399 1.00 96.19 147 ASP A CA 1
ATOM 1258 C C . ASP A 1 147 ? 6.531 -5.075 -21.346 1.00 96.19 147 ASP A C 1
ATOM 1260 O O . ASP A 1 147 ? 6.676 -5.084 -22.573 1.00 96.19 147 ASP A O 1
ATOM 1264 N N . GLU A 1 148 ? 5.342 -5.318 -20.795 1.00 95.81 148 GLU A N 1
ATOM 1265 C CA . GLU A 1 148 ? 4.156 -5.592 -21.582 1.00 95.81 148 GLU A CA 1
ATOM 1266 C C . GLU A 1 148 ? 3.748 -4.362 -22.394 1.00 95.81 148 GLU A C 1
ATOM 1268 O O . GLU A 1 148 ? 3.523 -3.271 -21.864 1.00 95.81 148 GLU A O 1
ATOM 1273 N N . LYS A 1 149 ? 3.538 -4.570 -23.701 1.00 94.81 149 LYS A N 1
ATOM 1274 C CA . LYS A 1 149 ? 3.171 -3.511 -24.654 1.00 94.81 149 LYS A CA 1
ATOM 1275 C C . LYS A 1 149 ? 2.020 -2.628 -24.160 1.00 94.81 149 LYS A C 1
ATOM 1277 O O . LYS A 1 149 ? 2.034 -1.428 -24.395 1.00 94.81 149 LYS A O 1
ATOM 1282 N N . ARG A 1 150 ? 1.034 -3.202 -23.462 1.00 95.81 150 ARG A N 1
ATOM 1283 C CA . ARG A 1 150 ? -0.101 -2.447 -22.915 1.00 95.81 150 ARG A CA 1
ATOM 1284 C C . ARG A 1 150 ? 0.353 -1.310 -21.991 1.00 95.81 150 ARG A C 1
ATOM 1286 O O . ARG A 1 150 ? -0.085 -0.186 -22.203 1.00 95.81 150 ARG A O 1
ATOM 1293 N N . PHE A 1 151 ? 1.210 -1.588 -21.008 1.00 96.00 151 PHE A N 1
ATOM 1294 C CA . PHE A 1 151 ? 1.649 -0.585 -20.032 1.00 96.00 151 PHE A CA 1
ATOM 1295 C C . PHE A 1 151 ? 2.546 0.473 -20.670 1.00 96.00 151 PHE A C 1
ATOM 1297 O O . PHE A 1 151 ? 2.425 1.656 -20.367 1.00 96.00 151 PHE A O 1
ATOM 1304 N N . ILE A 1 152 ? 3.403 0.047 -21.598 1.00 97.25 152 ILE A N 1
ATOM 1305 C CA . ILE A 1 152 ? 4.304 0.931 -22.338 1.00 97.25 152 ILE A CA 1
ATOM 1306 C C . ILE A 1 152 ? 3.518 1.921 -23.202 1.00 97.25 152 ILE A C 1
ATOM 1308 O O . ILE A 1 152 ? 3.757 3.122 -23.125 1.00 97.25 152 ILE A O 1
ATOM 1312 N N . GLU A 1 153 ? 2.551 1.446 -23.991 1.00 95.38 153 GLU A N 1
ATOM 1313 C CA . GLU A 1 153 ? 1.728 2.317 -24.842 1.00 95.38 153 GLU A CA 1
ATOM 1314 C C . GLU A 1 153 ? 0.789 3.218 -24.022 1.00 95.38 153 GLU A C 1
ATOM 1316 O O . GLU A 1 153 ? 0.547 4.360 -24.408 1.00 95.38 153 GLU A O 1
ATOM 1321 N N . GLU A 1 154 ? 0.275 2.739 -22.884 1.00 95.94 154 GLU A N 1
ATOM 1322 C CA . GLU A 1 154 ? -0.525 3.552 -21.955 1.00 95.94 154 GLU A CA 1
ATOM 1323 C C . GLU A 1 154 ? 0.309 4.693 -21.360 1.00 95.94 154 GLU A C 1
ATOM 1325 O O . GLU A 1 154 ? -0.091 5.851 -21.464 1.00 95.94 154 GLU A O 1
ATOM 1330 N N . LEU A 1 155 ? 1.515 4.403 -20.858 1.00 96.00 155 LEU A N 1
ATOM 1331 C CA . LEU A 1 155 ? 2.406 5.429 -20.317 1.00 96.00 155 LEU A CA 1
ATOM 1332 C C . LEU A 1 155 ? 2.867 6.427 -21.392 1.00 96.00 155 LEU A C 1
ATOM 1334 O O . LEU A 1 155 ? 2.942 7.621 -21.113 1.00 96.00 155 LEU A O 1
ATOM 1338 N N . LYS A 1 156 ? 3.143 5.971 -22.624 1.00 94.62 156 LYS A N 1
ATOM 1339 C CA . LYS A 1 156 ? 3.486 6.860 -23.750 1.00 94.62 156 LYS A CA 1
ATOM 1340 C C . LYS A 1 156 ? 2.349 7.818 -24.096 1.00 94.62 156 LYS A C 1
ATOM 1342 O O . LYS A 1 156 ? 2.612 8.985 -24.367 1.00 94.62 156 LYS A O 1
ATOM 1347 N N . ARG A 1 157 ? 1.108 7.322 -24.105 1.00 93.31 157 ARG A N 1
ATOM 1348 C CA . ARG A 1 157 ? -0.078 8.090 -24.503 1.00 93.31 157 ARG A CA 1
ATOM 1349 C C . ARG A 1 157 ? -0.547 9.049 -23.413 1.00 93.31 157 ARG A C 1
ATOM 1351 O O . ARG A 1 157 ? -0.830 10.201 -23.710 1.00 93.31 157 ARG A O 1
ATOM 1358 N N . ASP A 1 158 ? -0.643 8.566 -22.177 1.00 94.38 158 ASP A N 1
ATOM 1359 C CA . ASP A 1 158 ? -1.341 9.273 -21.100 1.00 94.38 158 ASP A CA 1
ATOM 1360 C C . ASP A 1 158 ? -0.374 9.889 -20.074 1.00 94.38 158 ASP A C 1
ATOM 1362 O O . ASP A 1 158 ? -0.822 10.507 -19.106 1.00 94.38 158 ASP A O 1
ATOM 1366 N N . LYS A 1 159 ? 0.945 9.655 -20.220 1.00 94.94 159 LYS A N 1
ATOM 1367 C CA . LYS A 1 159 ? 1.996 9.975 -19.226 1.00 94.94 159 LYS A CA 1
ATOM 1368 C C . LYS A 1 159 ? 1.685 9.432 -17.825 1.00 94.94 159 LYS A C 1
ATOM 1370 O O . LYS A 1 159 ? 2.285 9.828 -16.826 1.00 94.94 159 LYS A O 1
ATOM 1375 N N . SER A 1 160 ? 0.758 8.482 -17.747 1.00 95.88 160 SER A N 1
ATOM 1376 C CA . SER A 1 160 ? 0.403 7.750 -16.547 1.00 95.88 160 SER A CA 1
ATOM 1377 C C . SER A 1 160 ? -0.045 6.345 -16.907 1.00 95.88 160 SER A C 1
ATOM 1379 O O . SER A 1 160 ? -0.505 6.102 -18.018 1.00 95.88 160 SER A O 1
ATOM 1381 N N . VAL A 1 161 ? 0.098 5.426 -15.964 1.00 96.50 161 VAL A N 1
ATOM 1382 C CA . VAL A 1 161 ? -0.313 4.033 -16.120 1.00 96.50 161 VAL A CA 1
ATOM 1383 C C . VAL A 1 161 ? -0.746 3.480 -14.771 1.00 96.50 161 VAL A C 1
ATOM 1385 O O . VAL A 1 161 ? -0.201 3.864 -13.731 1.00 96.50 161 VAL A O 1
ATOM 1388 N N . ILE A 1 162 ? -1.731 2.584 -14.777 1.00 96.00 162 ILE A N 1
ATOM 1389 C CA . ILE A 1 162 ? -2.127 1.829 -13.585 1.00 96.00 162 ILE A CA 1
ATOM 1390 C C . ILE A 1 162 ? -1.634 0.390 -13.722 1.00 96.00 162 ILE A C 1
ATOM 1392 O O . ILE A 1 162 ? -2.017 -0.323 -14.648 1.00 96.00 162 ILE A O 1
ATOM 1396 N N . ILE A 1 163 ? -0.807 -0.042 -12.772 1.00 96.44 163 ILE A N 1
ATOM 1397 C CA . ILE A 1 163 ? -0.234 -1.387 -12.718 1.00 96.44 163 ILE A CA 1
ATOM 1398 C C . ILE A 1 163 ? -0.748 -2.098 -11.469 1.00 96.44 163 ILE A C 1
ATOM 1400 O O . ILE A 1 163 ? -0.621 -1.598 -10.351 1.00 96.44 163 ILE A O 1
ATOM 1404 N N . GLU A 1 164 ? -1.327 -3.280 -11.658 1.00 95.69 164 GLU A N 1
ATOM 1405 C CA . GLU A 1 164 ? -1.694 -4.174 -10.563 1.00 95.69 164 GLU A CA 1
ATOM 1406 C C . GLU A 1 164 ? -0.528 -5.112 -10.257 1.00 95.69 164 GLU A C 1
ATOM 1408 O O . GLU A 1 164 ? -0.044 -5.812 -11.145 1.00 95.69 164 GLU A O 1
ATOM 1413 N N . ILE A 1 165 ? -0.088 -5.135 -8.999 1.00 96.56 165 ILE A N 1
ATOM 1414 C CA . ILE A 1 165 ? 0.884 -6.114 -8.511 1.00 96.56 165 ILE A CA 1
ATOM 1415 C C . ILE A 1 165 ? 0.094 -7.173 -7.728 1.00 96.56 165 ILE A C 1
ATOM 1417 O O . ILE A 1 165 ? -0.322 -6.908 -6.599 1.00 96.56 165 ILE A O 1
ATOM 1421 N N . PRO A 1 166 ? -0.158 -8.364 -8.291 1.00 95.31 166 PRO A N 1
ATOM 1422 C CA . PRO A 1 166 ? -0.949 -9.389 -7.617 1.00 95.31 166 PRO A CA 1
ATOM 1423 C C . PRO A 1 166 ? -0.131 -10.147 -6.557 1.00 95.31 166 PRO A C 1
ATOM 1425 O O . PRO A 1 166 ? 1.100 -10.189 -6.597 1.00 95.31 166 PRO A O 1
ATOM 1428 N N . LEU A 1 167 ? -0.808 -10.839 -5.630 1.00 94.06 167 LEU A N 1
ATOM 1429 C CA . LEU A 1 167 ? -0.152 -11.688 -4.617 1.00 94.06 167 LEU A CA 1
ATOM 1430 C C . LEU A 1 167 ? 0.734 -12.783 -5.237 1.00 94.06 167 LEU A C 1
ATOM 1432 O O . LEU A 1 167 ? 1.726 -13.206 -4.642 1.00 94.06 167 LEU A O 1
ATOM 1436 N N . ASN A 1 168 ? 0.407 -13.255 -6.439 1.00 92.81 168 ASN A N 1
ATOM 1437 C CA . ASN A 1 168 ? 1.170 -14.282 -7.148 1.00 92.81 168 ASN A CA 1
ATOM 1438 C C . ASN A 1 168 ? 2.321 -13.721 -8.008 1.00 92.81 168 ASN A C 1
ATOM 1440 O O . ASN A 1 168 ? 2.942 -14.499 -8.739 1.00 92.81 168 ASN A O 1
ATOM 1444 N N . GLN A 1 169 ? 2.637 -12.421 -7.899 1.00 95.88 169 GLN A N 1
ATOM 1445 C CA . GLN A 1 169 ? 3.765 -11.804 -8.597 1.00 95.88 169 GLN A CA 1
ATOM 1446 C C . GLN A 1 169 ? 5.042 -12.620 -8.376 1.00 95.88 169 GLN A C 1
ATOM 1448 O O . GLN A 1 169 ? 5.407 -12.943 -7.242 1.00 95.88 169 GLN A O 1
ATOM 1453 N N . LYS A 1 170 ? 5.724 -12.977 -9.466 1.00 94.75 170 LYS A N 1
ATOM 1454 C CA . LY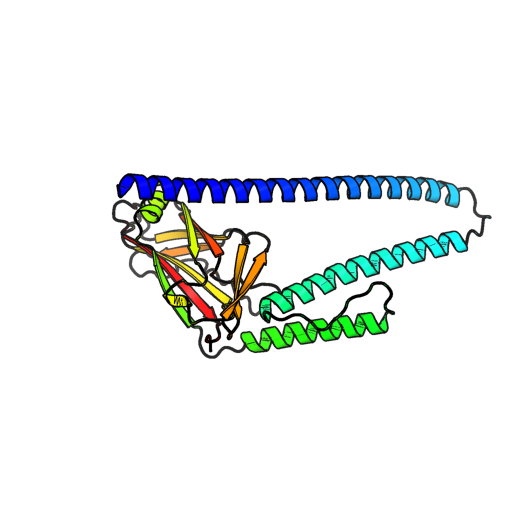S A 1 170 ? 6.783 -13.998 -9.481 1.00 94.75 170 LYS A CA 1
ATOM 1455 C C . LYS A 1 170 ? 7.901 -13.724 -8.472 1.00 94.75 170 LYS A C 1
ATOM 1457 O O . LYS A 1 170 ? 8.343 -14.661 -7.804 1.00 94.75 170 LYS A O 1
ATOM 1462 N N . GLU A 1 171 ? 8.331 -12.473 -8.374 1.00 94.81 171 GLU A N 1
ATOM 1463 C CA . GLU A 1 171 ? 9.404 -11.977 -7.507 1.00 94.81 171 GLU A CA 1
ATOM 1464 C C . GLU A 1 171 ? 8.988 -12.008 -6.026 1.00 94.81 171 GLU A C 1
ATOM 1466 O O . GLU A 1 171 ? 9.804 -12.252 -5.141 1.00 94.81 171 GLU A O 1
ATOM 1471 N N . LEU A 1 172 ? 7.691 -11.844 -5.748 1.00 94.56 172 LEU A N 1
ATOM 1472 C CA . LEU A 1 172 ? 7.153 -11.690 -4.395 1.00 94.56 172 LEU A CA 1
ATOM 1473 C C . LEU A 1 172 ? 6.407 -12.926 -3.876 1.00 94.56 172 LEU A C 1
ATOM 1475 O O . LEU A 1 172 ? 6.063 -12.974 -2.697 1.00 94.56 172 LEU A O 1
ATOM 1479 N N . LYS A 1 173 ? 6.178 -13.949 -4.710 1.00 92.38 173 LYS A N 1
ATOM 1480 C CA . LYS A 1 173 ? 5.304 -15.102 -4.407 1.00 92.38 173 LYS A CA 1
ATOM 1481 C C . LYS A 1 173 ? 5.672 -15.907 -3.154 1.00 92.38 173 LYS A C 1
ATOM 1483 O O . LYS A 1 173 ? 4.834 -16.625 -2.628 1.00 92.38 173 LYS A O 1
ATOM 1488 N N . LYS A 1 174 ? 6.929 -15.832 -2.702 1.00 90.50 174 LYS A N 1
ATOM 1489 C CA . LYS A 1 174 ? 7.434 -16.528 -1.499 1.00 90.50 174 LYS A CA 1
ATOM 1490 C C . LYS A 1 174 ? 7.497 -15.627 -0.262 1.00 90.50 174 LYS A C 1
ATOM 1492 O O . LYS A 1 174 ? 8.046 -16.033 0.759 1.00 90.50 174 LYS A O 1
ATOM 1497 N N . ARG A 1 175 ? 7.009 -14.391 -0.368 1.00 91.12 175 ARG A N 1
ATOM 1498 C CA . ARG A 1 175 ? 7.054 -13.384 0.691 1.00 91.12 175 ARG A CA 1
ATOM 1499 C C . ARG A 1 175 ? 5.676 -13.251 1.329 1.00 91.12 175 ARG A C 1
ATOM 1501 O O . ARG A 1 175 ? 4.688 -13.095 0.613 1.00 91.12 175 ARG A O 1
ATOM 1508 N N . ALA A 1 176 ? 5.640 -13.292 2.650 1.00 90.75 176 ALA A N 1
ATOM 1509 C CA . ALA A 1 176 ? 4.469 -13.059 3.485 1.00 90.75 176 ALA A CA 1
ATOM 1510 C C . ALA A 1 176 ? 4.647 -11.769 4.294 1.00 90.75 176 ALA A C 1
ATOM 1512 O O . ALA A 1 176 ? 5.783 -11.349 4.527 1.00 90.75 176 ALA A O 1
ATOM 1513 N N . HIS A 1 177 ? 3.545 -11.175 4.754 1.00 89.00 177 HIS A N 1
ATOM 1514 C CA . HIS A 1 177 ? 3.538 -9.979 5.604 1.00 89.00 177 HIS A CA 1
ATOM 1515 C C . HIS A 1 177 ? 4.412 -8.845 5.049 1.00 89.00 177 HIS A C 1
ATOM 1517 O O . HIS A 1 177 ? 5.325 -8.357 5.719 1.00 89.00 177 HIS A O 1
ATOM 1523 N N . LEU A 1 178 ? 4.205 -8.472 3.784 1.00 90.62 178 LEU A N 1
ATOM 1524 C CA . LEU A 1 178 ? 5.131 -7.571 3.098 1.00 90.62 178 LEU A CA 1
ATOM 1525 C C . LEU A 1 178 ? 4.811 -6.101 3.403 1.00 90.62 178 LEU A C 1
ATOM 1527 O O . LEU A 1 178 ? 3.715 -5.630 3.102 1.00 90.62 178 LEU A O 1
ATOM 1531 N N . ARG A 1 179 ? 5.758 -5.345 3.969 1.00 88.69 179 ARG A N 1
ATOM 1532 C CA . ARG A 1 179 ? 5.585 -3.918 4.305 1.00 88.69 179 ARG A CA 1
ATOM 1533 C C . ARG A 1 179 ? 6.610 -3.064 3.570 1.00 88.69 179 ARG A C 1
ATOM 1535 O O . ARG A 1 179 ? 7.815 -3.263 3.714 1.00 88.69 179 ARG A O 1
ATOM 1542 N N . LEU A 1 180 ? 6.131 -2.123 2.759 1.00 88.94 180 LEU A N 1
ATOM 1543 C CA . LEU A 1 180 ? 6.990 -1.283 1.930 1.00 88.94 180 LEU A CA 1
ATOM 1544 C C . LEU A 1 180 ? 7.759 -0.258 2.758 1.00 88.94 180 LEU A C 1
ATOM 1546 O O . LEU A 1 180 ? 7.189 0.506 3.527 1.00 88.94 180 LEU A O 1
ATOM 1550 N N . HIS A 1 181 ? 9.059 -0.177 2.518 1.00 87.56 181 HIS A N 1
ATOM 1551 C CA . HIS A 1 181 ? 9.885 0.952 2.929 1.00 87.56 181 HIS A CA 1
ATOM 1552 C C . HIS A 1 181 ? 10.001 1.956 1.790 1.00 87.56 181 HIS A C 1
ATOM 1554 O O . HIS A 1 181 ? 9.755 3.143 1.987 1.00 87.56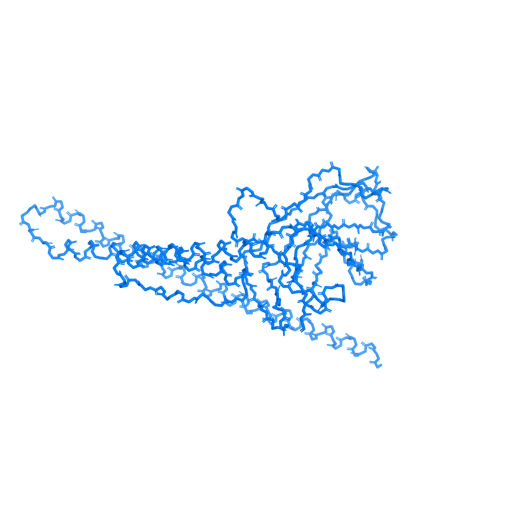 181 HIS A O 1
ATOM 1560 N N . LYS A 1 182 ? 10.329 1.481 0.585 1.00 89.50 182 LYS A N 1
ATOM 1561 C CA . LYS A 1 182 ? 10.471 2.319 -0.608 1.00 89.50 182 LYS A CA 1
ATOM 1562 C C . LYS A 1 182 ? 9.765 1.691 -1.794 1.00 89.50 182 LYS A C 1
ATOM 1564 O O . LYS A 1 182 ? 9.798 0.476 -1.973 1.00 89.50 182 LYS A O 1
ATOM 1569 N N . PHE A 1 183 ? 9.188 2.557 -2.613 1.00 93.19 183 PHE A N 1
ATOM 1570 C CA . PHE A 1 183 ? 8.617 2.220 -3.907 1.00 93.19 183 PHE A CA 1
ATOM 1571 C C . PHE A 1 183 ? 9.151 3.243 -4.901 1.00 93.19 183 PHE A C 1
ATOM 1573 O O . PHE A 1 183 ? 8.870 4.434 -4.774 1.00 93.19 183 PHE A O 1
ATOM 1580 N N . ARG A 1 184 ? 9.968 2.793 -5.849 1.00 94.44 184 ARG A N 1
ATOM 1581 C CA . ARG A 1 184 ? 10.592 3.644 -6.864 1.00 94.44 184 ARG A CA 1
ATOM 1582 C C . ARG A 1 184 ? 10.320 3.064 -8.236 1.00 94.44 184 ARG A C 1
ATOM 1584 O O . ARG A 1 184 ? 10.189 1.855 -8.388 1.00 94.44 184 ARG A O 1
ATOM 1591 N N . VAL A 1 185 ? 10.264 3.937 -9.224 1.00 96.31 185 VAL A N 1
ATOM 1592 C CA . VAL A 1 185 ? 10.008 3.577 -10.615 1.00 96.31 185 VAL A CA 1
ATOM 1593 C C . VAL A 1 185 ? 11.132 4.120 -11.484 1.00 96.31 185 VAL A C 1
ATOM 1595 O O . VAL A 1 185 ? 11.513 5.279 -11.369 1.00 96.31 185 VAL A O 1
ATOM 1598 N N . TYR A 1 186 ? 11.650 3.293 -12.376 1.00 97.19 186 TYR A N 1
ATOM 1599 C CA . TYR A 1 186 ? 12.642 3.704 -13.354 1.00 97.19 186 TYR A CA 1
ATOM 1600 C C . TYR A 1 186 ? 12.143 3.351 -14.749 1.00 97.19 186 TYR A C 1
ATOM 1602 O O . TYR A 1 186 ? 11.670 2.243 -14.990 1.00 97.19 186 TYR A O 1
ATOM 1610 N N . LEU A 1 187 ? 12.231 4.311 -15.663 1.00 96.75 187 LEU A N 1
ATOM 1611 C CA . LEU A 1 187 ? 11.810 4.150 -17.049 1.00 96.75 187 LEU A CA 1
ATOM 1612 C C . LEU A 1 187 ? 13.026 3.804 -17.908 1.00 96.75 187 LEU A C 1
ATOM 1614 O O . LEU A 1 187 ? 13.871 4.658 -18.174 1.00 96.75 187 LEU A O 1
ATOM 1618 N N . GLU A 1 188 ? 13.138 2.544 -18.317 1.00 96.44 188 GLU A N 1
ATOM 1619 C CA . GLU A 1 188 ? 14.269 2.063 -19.110 1.00 96.44 188 GLU A CA 1
ATOM 1620 C C . GLU A 1 188 ? 14.093 2.459 -20.581 1.00 96.44 188 GLU A C 1
ATOM 1622 O O . GLU A 1 188 ? 13.112 2.073 -21.217 1.00 96.44 188 GLU A O 1
ATOM 1627 N N . GLY A 1 189 ? 15.050 3.204 -21.141 1.00 93.69 189 GLY A N 1
ATOM 1628 C CA . GLY A 1 189 ? 14.984 3.721 -22.516 1.00 93.69 189 GLY A CA 1
ATOM 1629 C C . GLY A 1 189 ? 14.247 5.058 -22.670 1.00 93.69 189 GLY A C 1
ATOM 1630 O O . GLY A 1 189 ? 14.093 5.531 -23.790 1.00 93.69 189 GLY A O 1
ATOM 1631 N N . ALA A 1 190 ? 13.802 5.677 -21.572 1.00 93.94 190 ALA A N 1
ATOM 1632 C CA . ALA A 1 190 ? 13.345 7.065 -21.595 1.00 93.94 190 ALA A CA 1
ATOM 1633 C C . ALA A 1 190 ? 14.542 8.026 -21.667 1.00 93.94 190 ALA A C 1
ATOM 1635 O O . ALA A 1 190 ? 15.578 7.779 -21.049 1.00 93.94 190 ALA A O 1
ATOM 1636 N N . VAL A 1 191 ? 14.379 9.137 -22.382 1.00 92.75 191 VAL A N 1
ATOM 1637 C CA . VAL A 1 191 ? 15.376 10.209 -22.492 1.00 92.75 191 VAL A CA 1
ATOM 1638 C C . VAL A 1 191 ? 14.760 11.501 -21.965 1.00 92.75 191 VAL A C 1
ATOM 1640 O O . VAL A 1 191 ? 13.571 11.746 -22.152 1.00 92.75 191 VAL A O 1
ATOM 1643 N N . SER A 1 192 ? 15.555 12.327 -21.283 1.00 92.31 192 SER A N 1
ATOM 1644 C CA . SER A 1 192 ? 15.110 13.623 -20.763 1.00 92.31 192 SER A CA 1
ATOM 1645 C C . SER A 1 192 ? 16.089 14.729 -21.137 1.00 92.31 192 SER A C 1
ATOM 1647 O O . SER A 1 192 ? 17.301 14.523 -21.056 1.00 92.31 192 SER A O 1
ATOM 1649 N N . THR A 1 193 ? 15.576 15.904 -21.510 1.00 90.06 193 THR A N 1
ATOM 1650 C CA . THR A 1 193 ? 16.398 17.097 -21.788 1.00 90.06 193 THR A CA 1
ATOM 1651 C C . THR A 1 193 ? 17.127 17.601 -20.547 1.00 90.06 193 THR A C 1
ATOM 1653 O O . THR A 1 193 ? 18.220 18.150 -20.653 1.00 90.06 193 THR A O 1
ATOM 1656 N N . ASP A 1 194 ? 16.536 17.378 -19.373 1.00 87.88 194 ASP A N 1
ATOM 1657 C CA . ASP A 1 194 ? 17.053 17.820 -18.075 1.00 87.88 194 ASP A CA 1
ATOM 1658 C C . ASP A 1 194 ? 17.882 16.716 -17.390 1.00 87.88 194 ASP A C 1
ATOM 1660 O O . ASP A 1 194 ? 18.126 16.776 -16.181 1.00 87.88 194 ASP A O 1
ATOM 1664 N N . GLU A 1 195 ? 18.225 15.652 -18.131 1.00 91.69 195 GLU A N 1
ATOM 1665 C CA . GLU A 1 195 ? 18.917 14.438 -17.660 1.00 91.69 195 GLU A CA 1
ATOM 1666 C C . GLU A 1 195 ? 18.255 13.770 -16.440 1.00 91.69 195 GLU A C 1
ATOM 1668 O O . GLU A 1 195 ? 18.852 12.960 -15.726 1.00 91.69 195 GLU A O 1
ATOM 1673 N N . SER A 1 196 ? 16.990 14.096 -16.184 1.00 93.94 196 SER A N 1
ATOM 1674 C CA . SER A 1 196 ? 16.267 13.686 -14.989 1.00 93.94 196 SER A CA 1
ATOM 1675 C C . SER A 1 196 ? 14.771 13.576 -15.244 1.00 93.94 196 SER A C 1
ATOM 1677 O O . SER A 1 196 ? 14.236 14.258 -16.116 1.00 93.94 196 SER A O 1
ATOM 1679 N N . ILE A 1 197 ? 14.105 12.697 -14.496 1.00 95.31 197 ILE A N 1
ATOM 1680 C CA . ILE A 1 197 ? 12.667 12.432 -14.625 1.00 95.31 197 ILE A CA 1
ATOM 1681 C C . ILE A 1 197 ? 12.019 12.474 -13.240 1.00 95.31 197 ILE A C 1
ATOM 1683 O O . ILE A 1 197 ? 12.528 11.886 -12.280 1.00 95.31 197 ILE A O 1
ATOM 1687 N N . SER A 1 198 ? 10.895 13.175 -13.155 1.00 95.44 198 SER A N 1
ATOM 1688 C CA . SER A 1 198 ? 10.027 13.327 -11.991 1.00 95.44 198 SER A CA 1
ATOM 1689 C C . SER A 1 198 ? 8.839 12.369 -12.112 1.00 95.44 198 SER A C 1
ATOM 1691 O O . SER A 1 198 ? 8.110 12.391 -13.105 1.00 95.44 198 SER A O 1
ATOM 1693 N N . ILE A 1 199 ? 8.637 11.520 -11.105 1.00 96.06 199 ILE A N 1
ATOM 1694 C CA . ILE A 1 199 ? 7.557 10.529 -11.066 1.00 96.06 199 ILE A CA 1
ATOM 1695 C C . ILE A 1 199 ? 6.763 10.667 -9.774 1.00 96.06 199 ILE A C 1
ATOM 1697 O O . ILE A 1 199 ? 7.346 10.679 -8.690 1.00 96.06 199 ILE A O 1
ATOM 1701 N N . SER A 1 200 ? 5.436 10.628 -9.885 1.00 95.38 200 SER A N 1
ATOM 1702 C CA . SER A 1 200 ? 4.519 10.457 -8.765 1.00 95.38 200 SER A CA 1
ATOM 1703 C C . SER A 1 200 ? 3.902 9.062 -8.738 1.00 95.38 200 SER A C 1
ATOM 1705 O O . SER A 1 200 ? 3.542 8.473 -9.761 1.00 95.38 200 SER A O 1
ATOM 1707 N N . ILE A 1 201 ? 3.786 8.520 -7.524 1.00 94.94 201 ILE A N 1
ATOM 1708 C CA . ILE A 1 201 ? 3.222 7.198 -7.251 1.00 94.94 201 ILE A CA 1
ATOM 1709 C C . ILE A 1 201 ? 2.062 7.347 -6.267 1.00 94.94 201 ILE A C 1
ATOM 1711 O O . ILE A 1 201 ? 2.201 7.974 -5.219 1.00 94.94 201 ILE A O 1
ATOM 1715 N N . SER A 1 202 ? 0.930 6.730 -6.588 1.00 93.94 202 SER A N 1
ATOM 1716 C CA . SER A 1 202 ? -0.258 6.631 -5.725 1.00 93.94 202 SER A CA 1
ATOM 1717 C C . SER A 1 202 ? -0.866 5.234 -5.834 1.00 93.94 202 SER A C 1
ATOM 1719 O O . SER A 1 202 ? -0.486 4.459 -6.713 1.00 93.94 202 SER A O 1
ATOM 1721 N N . ASN A 1 203 ? -1.810 4.889 -4.959 1.00 92.12 203 ASN A N 1
ATOM 1722 C CA . ASN A 1 203 ? -2.563 3.638 -5.068 1.00 92.12 203 ASN A CA 1
ATOM 1723 C C . ASN A 1 203 ? -4.058 3.856 -4.818 1.00 92.12 203 ASN A C 1
ATOM 1725 O O . ASN A 1 203 ? -4.477 4.905 -4.335 1.00 92.12 203 ASN A O 1
ATOM 1729 N N . THR A 1 204 ? -4.872 2.855 -5.143 1.00 85.50 204 THR A N 1
ATOM 1730 C CA . THR A 1 204 ? -6.338 2.939 -5.029 1.00 85.50 204 THR A CA 1
ATOM 1731 C C . THR A 1 204 ? -6.874 2.713 -3.610 1.00 85.50 204 THR A C 1
ATOM 1733 O O . THR A 1 204 ? -8.087 2.720 -3.414 1.00 85.50 204 THR A O 1
ATOM 1736 N N . GLY A 1 205 ? -6.008 2.458 -2.623 1.00 87.12 205 GLY A N 1
ATOM 1737 C CA . GLY A 1 205 ? -6.401 2.062 -1.266 1.00 87.12 205 GLY A CA 1
ATOM 1738 C C . GLY A 1 205 ? -6.888 0.610 -1.144 1.00 87.12 205 GLY A C 1
ATOM 1739 O O . GLY A 1 205 ? -7.192 0.158 -0.043 1.00 87.12 205 GLY A O 1
ATOM 1740 N N . LYS A 1 206 ? -6.950 -0.152 -2.245 1.00 91.69 206 LYS A N 1
ATOM 1741 C CA . LYS A 1 206 ? -7.209 -1.603 -2.225 1.00 91.69 206 LYS A CA 1
ATOM 1742 C C . LYS A 1 206 ? -5.888 -2.330 -2.034 1.00 91.69 206 LYS A C 1
ATOM 1744 O O . LYS A 1 206 ? -4.990 -2.182 -2.860 1.00 91.69 206 LYS A O 1
ATOM 1749 N N . LEU A 1 207 ? -5.756 -3.086 -0.955 1.00 93.31 207 LEU A N 1
ATOM 1750 C CA . LEU A 1 207 ? -4.498 -3.718 -0.567 1.00 93.31 207 LEU A CA 1
ATOM 1751 C C . LEU A 1 207 ? -4.738 -5.193 -0.306 1.00 93.31 207 LEU A C 1
ATOM 1753 O O . LEU A 1 207 ? -5.757 -5.566 0.273 1.00 93.31 207 LEU A O 1
ATOM 1757 N N . ALA A 1 208 ? -3.774 -6.013 -0.681 1.00 95.31 208 ALA A N 1
ATOM 1758 C CA . ALA A 1 208 ? -3.750 -7.418 -0.343 1.00 95.31 208 ALA A CA 1
ATOM 1759 C C . ALA A 1 208 ? -2.494 -7.747 0.465 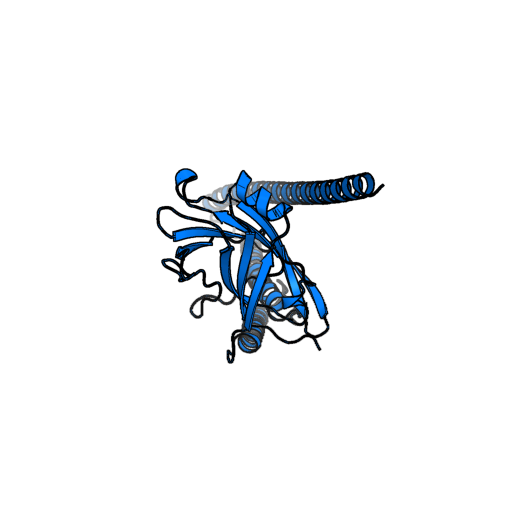1.00 95.31 208 ALA A C 1
ATOM 1761 O O . ALA A 1 208 ? -1.485 -7.037 0.424 1.00 95.31 208 ALA A O 1
ATOM 1762 N N . ASP A 1 209 ? -2.556 -8.834 1.216 1.00 94.38 209 ASP A N 1
ATOM 1763 C CA . ASP A 1 209 ? -1.398 -9.424 1.871 1.00 94.38 209 ASP A CA 1
ATOM 1764 C C . ASP A 1 209 ? -1.628 -10.918 2.090 1.00 94.38 209 ASP A C 1
ATOM 1766 O O . ASP A 1 209 ? -2.728 -11.432 1.866 1.00 94.38 209 ASP A O 1
ATOM 1770 N N . ARG A 1 210 ? -0.590 -11.619 2.537 1.00 94.69 210 ARG A N 1
ATOM 1771 C CA . ARG A 1 210 ? -0.709 -13.013 2.957 1.00 94.69 210 ARG A CA 1
ATOM 1772 C C . ARG A 1 210 ? 0.121 -13.333 4.181 1.00 94.69 210 ARG A C 1
ATOM 1774 O O . ARG A 1 210 ? 1.179 -12.736 4.401 1.00 94.69 210 ARG A O 1
ATOM 1781 N N . ASP A 1 211 ? -0.335 -14.328 4.927 1.00 92.19 211 ASP A N 1
ATOM 1782 C CA . ASP A 1 211 ? 0.418 -14.873 6.048 1.00 92.19 211 ASP A CA 1
ATOM 1783 C C . ASP A 1 211 ? 1.465 -15.918 5.605 1.00 92.19 211 ASP A C 1
ATOM 1785 O O . ASP A 1 211 ? 1.608 -16.243 4.423 1.00 92.19 211 ASP A O 1
ATOM 1789 N N . GLU A 1 212 ? 2.242 -16.435 6.560 1.00 90.38 212 GLU A N 1
ATOM 1790 C CA . GLU A 1 212 ? 3.275 -17.453 6.301 1.00 90.38 212 GLU A CA 1
ATOM 1791 C C . GLU A 1 212 ? 2.683 -18.784 5.821 1.00 90.38 212 GLU A C 1
ATOM 1793 O O . GLU A 1 212 ? 3.363 -19.540 5.139 1.00 90.38 212 GLU A O 1
ATOM 1798 N N . LYS A 1 213 ? 1.404 -19.046 6.111 1.00 92.88 213 LYS A N 1
ATOM 1799 C CA . LYS A 1 213 ? 0.652 -20.216 5.637 1.00 92.88 213 LYS A CA 1
ATOM 1800 C C . LYS A 1 213 ? -0.008 -19.977 4.274 1.00 92.88 213 LYS A C 1
ATOM 1802 O O . LYS A 1 213 ? -0.763 -20.830 3.811 1.00 92.88 213 LYS A O 1
ATOM 1807 N N . ASN A 1 214 ? 0.272 -18.838 3.637 1.00 92.12 214 ASN A N 1
ATOM 1808 C CA . ASN A 1 214 ? -0.296 -18.412 2.362 1.00 92.12 214 ASN A CA 1
ATOM 1809 C C . ASN A 1 214 ? -1.823 -18.186 2.390 1.00 92.12 214 ASN A C 1
ATOM 1811 O O . ASN A 1 214 ? -2.473 -18.270 1.349 1.00 92.12 214 ASN A O 1
ATOM 1815 N N . ASN A 1 215 ? -2.403 -17.877 3.554 1.00 94.56 215 ASN A N 1
ATOM 1816 C CA . ASN A 1 215 ? -3.768 -17.359 3.632 1.00 94.56 215 ASN A CA 1
ATOM 1817 C C . ASN A 1 215 ? -3.783 -15.913 3.135 1.00 94.56 215 ASN A C 1
ATOM 1819 O O . ASN A 1 215 ? -2.937 -15.115 3.537 1.00 94.56 215 ASN A O 1
ATOM 1823 N N . GLU A 1 216 ? -4.738 -15.581 2.271 1.00 95.19 216 GLU A N 1
ATOM 1824 C CA . GLU A 1 216 ? -4.846 -14.262 1.648 1.00 95.19 216 GLU A CA 1
ATOM 1825 C C . GLU A 1 216 ? -5.795 -13.349 2.425 1.00 95.19 216 GLU A C 1
ATOM 1827 O O . GLU A 1 216 ? -6.871 -13.758 2.867 1.00 95.19 216 GLU A O 1
ATOM 1832 N N . TYR A 1 217 ? -5.409 -12.083 2.543 1.00 94.88 217 TYR A N 1
ATOM 1833 C CA . TYR A 1 217 ? -6.157 -11.054 3.248 1.00 94.88 217 TYR A CA 1
ATOM 1834 C C . TYR A 1 217 ? -6.314 -9.839 2.347 1.00 94.88 217 TYR A C 1
ATOM 1836 O O . TYR A 1 217 ? -5.364 -9.412 1.695 1.00 94.88 217 TYR A O 1
ATOM 1844 N N . ASN A 1 218 ? -7.515 -9.266 2.340 1.00 93.88 218 ASN A N 1
ATOM 1845 C CA . ASN A 1 218 ? -7.828 -8.059 1.587 1.00 93.88 218 ASN A CA 1
ATOM 1846 C C . ASN A 1 218 ? -8.204 -6.938 2.549 1.00 93.88 218 ASN A C 1
ATOM 1848 O O . ASN A 1 218 ? -8.974 -7.138 3.491 1.00 93.88 218 ASN A O 1
ATOM 1852 N N . PHE A 1 219 ? -7.683 -5.752 2.274 1.00 91.69 219 PHE A N 1
ATOM 1853 C CA . PHE A 1 219 ? -7.858 -4.558 3.080 1.00 91.69 219 PHE A CA 1
ATOM 1854 C C . PHE A 1 219 ? -8.274 -3.382 2.202 1.00 91.69 219 PHE A C 1
ATOM 1856 O O . PHE A 1 219 ? -7.979 -3.323 1.004 1.00 91.69 219 PHE A O 1
ATOM 1863 N N . ARG A 1 220 ? -8.948 -2.421 2.831 1.00 89.81 220 ARG A N 1
ATOM 1864 C CA . ARG A 1 220 ? -9.283 -1.132 2.233 1.00 89.81 220 ARG A CA 1
ATOM 1865 C C . ARG A 1 220 ? -8.771 -0.026 3.143 1.00 89.81 220 ARG A C 1
ATOM 1867 O O . ARG A 1 220 ? -9.056 -0.036 4.337 1.00 89.81 220 ARG A O 1
ATOM 1874 N N . SER A 1 221 ? -8.039 0.913 2.568 1.00 86.12 221 SER A N 1
ATOM 1875 C CA . SER A 1 221 ? -7.624 2.161 3.199 1.00 86.12 221 SER A CA 1
ATOM 1876 C C . SER A 1 221 ? -8.147 3.346 2.394 1.00 86.12 221 SER A C 1
ATOM 1878 O O . SER A 1 221 ? -8.694 3.184 1.299 1.00 86.12 221 SER A O 1
ATOM 1880 N N . GLU A 1 222 ? -7.935 4.552 2.912 1.00 86.25 222 GLU A N 1
ATOM 1881 C CA . GLU A 1 222 ? -7.933 5.731 2.049 1.00 86.25 222 GLU A CA 1
ATOM 1882 C C . GLU A 1 222 ? -6.876 5.543 0.941 1.00 86.25 222 GLU A C 1
ATOM 1884 O O . GLU A 1 222 ? -5.823 4.939 1.203 1.00 86.25 222 GLU A O 1
ATOM 1889 N N . PRO A 1 223 ? -7.149 5.992 -0.298 1.00 87.62 223 PRO A N 1
ATOM 1890 C CA . PRO A 1 223 ? -6.158 5.994 -1.364 1.00 87.62 223 PRO A CA 1
ATOM 1891 C C . PRO A 1 223 ? -4.883 6.710 -0.928 1.00 87.62 223 PRO A C 1
ATOM 1893 O O . PRO A 1 223 ? -4.927 7.756 -0.283 1.00 87.62 223 PRO A O 1
ATOM 1896 N N . LEU A 1 224 ? -3.733 6.147 -1.284 1.00 87.06 224 LEU A N 1
ATOM 1897 C CA . LEU A 1 224 ? -2.461 6.787 -0.995 1.00 87.06 224 LEU A CA 1
ATOM 1898 C C . LEU A 1 224 ? -2.304 8.038 -1.870 1.00 87.06 224 LEU A C 1
ATOM 1900 O O . LEU A 1 224 ? -2.239 7.928 -3.097 1.00 87.06 224 LEU A O 1
ATOM 1904 N N . GLU A 1 225 ? -2.173 9.196 -1.225 1.00 87.25 225 GLU A N 1
ATOM 1905 C CA . GLU A 1 225 ? -1.868 10.464 -1.894 1.00 87.25 225 GLU A CA 1
ATOM 1906 C C . GLU A 1 225 ? -0.588 10.368 -2.750 1.00 87.25 225 GLU A C 1
ATOM 1908 O O . GLU A 1 225 ? 0.372 9.703 -2.336 1.00 87.25 225 GLU A O 1
ATOM 1913 N N . PRO A 1 226 ? -0.530 11.034 -3.922 1.00 87.88 226 PRO A N 1
ATOM 1914 C CA . PRO A 1 226 ? 0.630 10.984 -4.805 1.00 87.88 226 PRO A CA 1
ATOM 1915 C C . PRO A 1 226 ? 1.925 11.403 -4.100 1.00 87.88 226 PRO A C 1
ATOM 1917 O O . PRO A 1 226 ? 2.085 12.548 -3.675 1.00 87.88 226 PRO A O 1
ATOM 1920 N N . LYS A 1 227 ? 2.883 10.477 -4.010 1.00 90.06 227 LYS A N 1
ATOM 1921 C CA . LYS A 1 227 ? 4.241 10.752 -3.531 1.00 90.06 227 LYS A CA 1
ATOM 1922 C C . LYS A 1 227 ? 5.193 10.852 -4.716 1.00 90.06 227 LYS A C 1
ATOM 1924 O O . LYS A 1 227 ? 5.391 9.870 -5.431 1.00 90.06 227 LYS A O 1
ATOM 1929 N N . GLY A 1 228 ? 5.753 12.043 -4.912 1.00 91.00 228 GLY A N 1
ATOM 1930 C CA . GLY A 1 228 ? 6.697 12.352 -5.984 1.00 91.00 228 GLY A CA 1
ATOM 1931 C C . GLY A 1 228 ? 8.157 12.101 -5.605 1.00 91.00 228 GLY A C 1
ATOM 1932 O O . GLY A 1 228 ? 8.548 12.327 -4.457 1.00 91.00 228 GLY A O 1
ATOM 1933 N N . PHE A 1 229 ? 8.963 11.692 -6.580 1.00 94.06 229 PHE A N 1
ATOM 1934 C CA . PHE A 1 229 ? 10.424 11.675 -6.511 1.00 94.06 229 PHE A CA 1
ATOM 1935 C C . PHE A 1 229 ? 11.040 12.008 -7.860 1.00 94.06 229 PHE A C 1
ATOM 1937 O O . PHE A 1 229 ? 10.400 11.854 -8.898 1.00 94.06 229 PHE A O 1
ATOM 1944 N N . LYS A 1 230 ? 12.301 12.435 -7.847 1.00 94.44 230 LYS A N 1
ATOM 1945 C CA . LYS A 1 230 ? 13.058 12.732 -9.064 1.00 94.44 230 LYS A CA 1
ATOM 1946 C C . LYS A 1 230 ? 14.333 11.909 -9.116 1.00 94.44 230 LYS A C 1
ATOM 1948 O O . LYS A 1 230 ? 15.041 11.816 -8.111 1.00 94.44 230 LYS A O 1
ATOM 1953 N N . TYR A 1 231 ? 14.653 11.344 -10.276 1.00 95.25 231 TYR A N 1
ATOM 1954 C CA . TYR A 1 231 ? 15.871 10.560 -10.484 1.00 95.25 231 TYR A CA 1
ATOM 1955 C C . TYR A 1 231 ? 16.639 10.996 -11.735 1.00 95.25 231 TYR A C 1
ATOM 1957 O O . TYR A 1 231 ? 16.067 11.585 -12.650 1.00 95.25 231 TYR A O 1
ATOM 1965 N N . SER A 1 232 ? 17.941 10.716 -11.758 1.00 94.31 232 SER A N 1
ATOM 1966 C CA . SER A 1 232 ? 18.825 10.937 -12.909 1.00 94.31 232 SER A CA 1
ATOM 1967 C C . SER A 1 232 ? 18.705 9.781 -13.897 1.00 94.31 232 SER A C 1
ATOM 1969 O O . SER A 1 232 ? 18.801 8.615 -13.513 1.00 94.31 232 SER A O 1
ATOM 1971 N N . VAL A 1 233 ? 18.503 10.092 -15.177 1.00 91.88 233 VAL A N 1
ATOM 1972 C CA . VAL A 1 233 ? 18.299 9.080 -16.227 1.00 91.88 233 VAL A CA 1
ATOM 1973 C C . VAL A 1 233 ? 19.553 8.222 -16.431 1.00 91.88 233 VAL A C 1
ATOM 1975 O O . VAL A 1 233 ? 19.440 7.024 -16.681 1.00 91.88 233 VAL A O 1
ATOM 1978 N N . ASN A 1 234 ? 20.741 8.808 -16.262 1.00 87.94 234 ASN A N 1
ATOM 1979 C CA . ASN A 1 234 ? 22.018 8.166 -16.583 1.00 87.94 234 ASN A CA 1
ATOM 1980 C C . ASN A 1 234 ? 22.449 7.111 -15.554 1.00 87.94 234 ASN A C 1
ATOM 1982 O O . ASN A 1 234 ? 22.958 6.054 -15.919 1.00 87.94 234 ASN A O 1
ATOM 1986 N N . ASP A 1 235 ? 22.269 7.398 -14.266 1.00 88.44 235 ASP A N 1
ATOM 1987 C CA . ASP A 1 235 ? 22.782 6.574 -13.162 1.00 88.44 235 ASP A CA 1
ATOM 1988 C C . ASP A 1 235 ? 21.687 6.077 -12.203 1.00 88.44 235 ASP A C 1
ATOM 1990 O O . ASP A 1 235 ? 21.981 5.346 -11.257 1.00 88.44 235 ASP A O 1
ATOM 1994 N N . LYS A 1 236 ? 20.420 6.444 -12.448 1.00 88.62 236 LYS A N 1
ATOM 1995 C CA . LYS A 1 236 ? 19.246 6.099 -11.627 1.00 88.62 236 LYS A CA 1
ATOM 1996 C C . LYS A 1 236 ? 19.343 6.588 -10.173 1.00 88.62 236 LYS A C 1
ATOM 1998 O O . LYS A 1 236 ? 18.569 6.147 -9.313 1.00 88.62 236 LYS A O 1
ATOM 2003 N N . ASN A 1 237 ? 20.241 7.534 -9.888 1.00 90.19 237 ASN A N 1
ATOM 2004 C CA . ASN A 1 237 ? 20.361 8.137 -8.567 1.00 90.19 237 ASN A CA 1
ATOM 2005 C C . ASN A 1 237 ? 19.175 9.060 -8.282 1.00 90.19 237 ASN A C 1
ATOM 2007 O O . ASN A 1 237 ? 18.710 9.796 -9.151 1.00 90.19 237 ASN A O 1
ATOM 2011 N N . ILE A 1 238 ? 18.685 9.024 -7.042 1.00 90.94 238 ILE A N 1
ATOM 2012 C CA . ILE A 1 238 ? 17.610 9.912 -6.590 1.00 90.94 238 ILE A CA 1
ATOM 2013 C C . ILE A 1 238 ? 18.186 11.315 -6.395 1.00 90.94 238 ILE A C 1
ATOM 2015 O O . ILE A 1 238 ? 19.123 11.500 -5.622 1.00 90.94 238 ILE A O 1
ATOM 2019 N N . ILE A 1 239 ? 17.611 12.290 -7.094 1.00 87.62 239 ILE A N 1
ATOM 2020 C CA . ILE A 1 239 ? 18.031 13.695 -7.079 1.00 87.62 239 ILE A CA 1
ATOM 2021 C C . ILE A 1 239 ? 17.251 14.473 -6.016 1.00 87.62 239 ILE A C 1
ATOM 2023 O O . ILE A 1 239 ? 17.815 15.319 -5.324 1.00 87.62 239 ILE A O 1
ATOM 2027 N N . SER A 1 240 ? 15.954 14.196 -5.863 1.00 84.06 240 SER A N 1
ATOM 2028 C CA . SER A 1 240 ? 15.123 14.831 -4.840 1.00 84.06 240 SER A CA 1
ATOM 2029 C C . SER A 1 240 ? 13.987 13.922 -4.382 1.00 84.06 240 SER A C 1
ATOM 2031 O O . SER A 1 240 ? 13.474 13.122 -5.164 1.00 84.06 240 SER A O 1
ATOM 2033 N N . SER A 1 241 ? 13.615 14.086 -3.105 1.00 74.38 241 SER A N 1
ATOM 2034 C CA . SER A 1 241 ? 12.489 13.428 -2.425 1.00 74.38 241 SER A CA 1
ATOM 2035 C C . SER A 1 241 ? 12.469 11.905 -2.584 1.00 74.38 241 SER A C 1
ATOM 2037 O O . SER A 1 241 ? 11.931 11.395 -3.547 1.00 74.38 241 SER A O 1
ATOM 2039 N N . ASP A 1 242 ? 13.005 11.144 -1.629 1.00 79.62 242 ASP A N 1
ATOM 2040 C CA . ASP A 1 242 ? 12.905 9.675 -1.651 1.00 79.62 242 ASP A CA 1
ATOM 2041 C C . ASP A 1 242 ? 11.647 9.223 -0.883 1.00 79.62 242 ASP A C 1
ATOM 2043 O O . ASP A 1 242 ? 11.599 9.427 0.336 1.00 79.62 242 ASP A O 1
ATOM 2047 N N . PRO A 1 243 ? 10.616 8.654 -1.540 1.00 74.38 243 PRO A N 1
ATOM 2048 C CA . PRO A 1 243 ? 9.352 8.312 -0.911 1.00 74.38 243 PRO A CA 1
ATOM 2049 C C . PRO A 1 243 ? 9.577 7.147 0.043 1.00 74.38 243 PRO A C 1
ATOM 2051 O O . PRO A 1 243 ? 9.537 5.973 -0.325 1.00 74.38 243 PRO A O 1
ATOM 2054 N N . ASN A 1 244 ? 9.819 7.506 1.299 1.00 78.69 244 ASN A N 1
ATOM 2055 C CA . ASN A 1 244 ? 9.882 6.570 2.394 1.00 78.69 244 ASN A CA 1
ATOM 2056 C C . ASN A 1 244 ? 8.468 6.387 2.956 1.00 78.69 244 ASN A C 1
ATOM 2058 O O . ASN A 1 244 ? 7.824 7.326 3.434 1.00 78.69 244 ASN A O 1
ATOM 2062 N N . PHE A 1 245 ? 7.964 5.168 2.845 1.00 77.50 245 PHE A N 1
ATOM 2063 C CA . PHE A 1 245 ? 6.692 4.750 3.425 1.00 77.50 245 PHE A CA 1
ATOM 2064 C C . PHE A 1 245 ? 6.832 4.360 4.892 1.00 77.50 245 PHE A C 1
ATOM 2066 O O . PHE A 1 245 ? 5.832 4.279 5.597 1.00 77.50 245 PHE A O 1
ATOM 2073 N N . TYR A 1 246 ? 8.069 4.178 5.350 1.00 70.56 246 TYR A N 1
ATOM 2074 C CA . TYR A 1 246 ? 8.402 3.798 6.706 1.00 70.56 246 TYR A CA 1
ATOM 2075 C C . TYR A 1 246 ? 8.928 5.007 7.492 1.00 70.56 246 TYR A C 1
ATOM 2077 O O . TYR A 1 246 ? 10.108 5.360 7.409 1.00 70.56 246 TYR A O 1
ATOM 2085 N N . ASP A 1 247 ? 8.064 5.654 8.274 1.00 64.75 247 ASP A N 1
ATOM 2086 C CA . ASP A 1 247 ? 8.480 6.700 9.213 1.00 64.75 247 ASP A CA 1
ATOM 2087 C C . ASP A 1 247 ? 8.751 6.085 10.595 1.00 64.75 247 ASP A C 1
ATOM 2089 O O . ASP A 1 247 ? 7.835 5.651 11.288 1.00 64.75 247 ASP A O 1
ATOM 2093 N N . LYS A 1 248 ? 10.023 6.061 11.014 1.00 56.22 248 LYS A N 1
ATOM 2094 C CA . LYS A 1 248 ? 10.432 5.567 12.343 1.00 56.22 248 LYS A CA 1
ATOM 2095 C C . LYS A 1 248 ? 9.907 6.435 13.493 1.00 56.22 248 LYS A C 1
ATOM 2097 O O . LYS A 1 248 ? 9.877 5.962 14.625 1.00 56.22 248 LYS A O 1
ATOM 2102 N N . ASN A 1 249 ? 9.526 7.683 13.211 1.00 49.84 249 ASN A N 1
ATOM 2103 C CA . ASN A 1 249 ? 9.203 8.694 14.213 1.00 49.84 249 ASN A CA 1
ATOM 2104 C C . ASN A 1 249 ? 7.694 8.976 14.333 1.00 49.84 249 ASN A C 1
ATOM 2106 O O . ASN A 1 249 ? 7.295 9.657 15.278 1.00 49.84 249 ASN A O 1
ATOM 2110 N N . ASN A 1 250 ? 6.848 8.455 13.432 1.00 48.97 250 ASN A N 1
ATOM 2111 C CA . ASN A 1 250 ? 5.395 8.636 13.482 1.00 48.97 250 ASN A CA 1
ATOM 2112 C C . ASN A 1 250 ? 4.629 7.317 13.590 1.00 48.97 250 ASN A C 1
ATOM 2114 O O . ASN A 1 250 ? 4.812 6.389 12.814 1.00 48.97 250 ASN A O 1
ATOM 2118 N N . LYS A 1 251 ? 3.688 7.318 14.540 1.00 50.53 251 LYS A N 1
ATOM 2119 C CA . LYS A 1 251 ? 2.367 6.678 14.496 1.00 50.53 251 LYS A CA 1
ATOM 2120 C C . LYS A 1 251 ? 2.213 5.530 13.472 1.00 50.53 251 LYS A C 1
ATOM 2122 O O . LYS A 1 251 ? 1.769 5.715 12.345 1.00 50.53 251 LYS A O 1
ATOM 2127 N N . ILE A 1 252 ? 2.488 4.340 14.000 1.00 56.25 252 ILE A N 1
ATOM 2128 C CA . ILE A 1 252 ? 2.559 2.963 13.474 1.00 56.25 252 ILE A CA 1
ATOM 2129 C C . ILE A 1 252 ? 1.281 2.453 12.750 1.00 56.25 252 ILE A C 1
ATOM 2131 O O . ILE A 1 252 ? 1.119 1.264 12.507 1.00 56.25 252 ILE A O 1
ATOM 2135 N N . TYR A 1 253 ? 0.319 3.303 12.391 1.00 63.25 253 TYR A N 1
ATOM 2136 C CA . TYR A 1 253 ? -1.012 2.819 11.988 1.00 63.25 253 TYR A CA 1
ATOM 2137 C C . TYR A 1 253 ? -1.031 2.116 10.638 1.00 63.25 253 TYR A C 1
ATOM 2139 O O . TYR A 1 253 ? -1.858 1.229 10.441 1.00 63.25 253 TYR A O 1
ATOM 2147 N N . PHE A 1 254 ? -0.154 2.499 9.708 1.00 77.25 254 PHE A N 1
ATOM 2148 C CA . PHE A 1 254 ? -0.276 2.027 8.339 1.00 77.25 254 PHE A CA 1
ATOM 2149 C C . PHE A 1 254 ? 1.015 2.185 7.529 1.00 77.25 254 PHE A C 1
ATOM 2151 O O . PHE A 1 254 ? 1.544 3.286 7.389 1.00 77.25 254 PHE A O 1
ATOM 2158 N N . VAL A 1 255 ? 1.477 1.079 6.946 1.00 85.12 255 VAL A N 1
ATOM 2159 C CA . VAL A 1 255 ? 2.522 1.032 5.915 1.00 85.12 255 VAL A CA 1
ATOM 2160 C C . VAL A 1 255 ? 1.988 0.165 4.774 1.00 85.12 255 VAL A C 1
ATOM 2162 O O . VAL A 1 255 ? 1.617 -0.980 5.044 1.00 85.12 255 VAL A O 1
ATOM 2165 N N . PRO A 1 256 ? 1.911 0.657 3.524 1.00 89.38 256 PRO A N 1
ATOM 2166 C CA . PRO A 1 256 ? 1.290 -0.081 2.427 1.00 89.38 256 PRO A CA 1
ATOM 2167 C C . PRO A 1 256 ? 2.063 -1.354 2.057 1.00 89.38 256 PRO A C 1
ATOM 2169 O O . PRO A 1 256 ? 3.280 -1.450 2.236 1.00 89.38 256 PRO A O 1
ATOM 2172 N N . THR A 1 257 ? 1.345 -2.320 1.490 1.00 92.44 257 THR A N 1
ATOM 2173 C CA . THR A 1 257 ? 1.925 -3.477 0.796 1.00 92.44 257 THR A CA 1
ATOM 2174 C C . THR A 1 257 ? 2.042 -3.154 -0.702 1.00 92.44 257 THR A C 1
ATOM 2176 O O . THR A 1 257 ? 1.306 -2.299 -1.200 1.00 92.44 257 THR A O 1
ATOM 2179 N N . PRO A 1 258 ? 2.933 -3.808 -1.469 1.00 94.25 258 PRO A N 1
ATOM 2180 C CA . PRO A 1 258 ? 2.988 -3.645 -2.916 1.00 94.25 258 PRO A CA 1
ATOM 2181 C C . PRO A 1 258 ? 1.781 -4.275 -3.593 1.00 94.25 258 PRO A C 1
ATOM 2183 O O . PRO A 1 258 ? 1.521 -3.917 -4.732 1.00 94.25 258 PRO A O 1
ATOM 2186 N N . PHE A 1 259 ? 1.060 -5.190 -2.936 1.00 96.00 259 PHE A N 1
ATOM 2187 C CA . PHE A 1 259 ? -0.022 -5.946 -3.552 1.00 96.00 259 PHE A CA 1
ATOM 2188 C C . PHE A 1 259 ? -1.277 -5.078 -3.671 1.00 96.00 259 PHE A C 1
ATOM 2190 O O . PHE A 1 259 ? -2.172 -5.103 -2.830 1.00 96.00 259 PHE A O 1
ATOM 2197 N N . SER A 1 260 ? -1.281 -4.224 -4.684 1.00 95.62 260 SER A N 1
ATOM 2198 C CA . SER A 1 260 ? -2.268 -3.174 -4.893 1.00 95.62 260 SER A CA 1
ATOM 2199 C C . SER A 1 260 ? -2.276 -2.758 -6.363 1.00 95.62 260 SER A C 1
ATOM 2201 O O . SER A 1 260 ? -1.479 -3.232 -7.177 1.00 95.62 260 SER A O 1
ATOM 2203 N N . GLN A 1 261 ? -3.178 -1.840 -6.690 1.00 95.19 261 GLN A N 1
ATOM 2204 C CA . GLN A 1 261 ? -3.184 -1.126 -7.956 1.00 95.19 261 GLN A CA 1
ATOM 2205 C C . GLN A 1 261 ? -2.463 0.205 -7.767 1.00 95.19 261 GLN A C 1
ATOM 2207 O O . GLN A 1 261 ? -2.957 1.100 -7.076 1.00 95.19 261 GLN A O 1
ATOM 2212 N N . TRP A 1 262 ? -1.293 0.316 -8.385 1.00 95.88 262 TRP A N 1
ATOM 2213 C CA . TRP A 1 262 ? -0.423 1.478 -8.313 1.00 95.88 262 TRP A CA 1
ATOM 2214 C C . TRP A 1 262 ? -0.579 2.328 -9.559 1.00 95.88 262 TRP A C 1
ATOM 2216 O O . TRP A 1 262 ? -0.395 1.852 -10.677 1.00 95.88 262 TRP A O 1
ATOM 2226 N N . LYS A 1 263 ? -0.893 3.605 -9.362 1.00 96.69 263 LYS A N 1
ATOM 2227 C CA . LYS A 1 263 ? -0.865 4.601 -10.422 1.00 96.69 263 LYS A CA 1
ATOM 2228 C C . LYS A 1 263 ? 0.496 5.279 -10.420 1.00 96.69 263 LYS A C 1
ATOM 2230 O O . LYS A 1 263 ? 0.888 5.894 -9.427 1.00 96.69 263 LYS A O 1
ATOM 2235 N N . ILE A 1 264 ? 1.175 5.174 -11.551 1.00 96.88 264 ILE A N 1
ATOM 2236 C CA . ILE A 1 264 ? 2.465 5.793 -11.832 1.00 96.88 264 ILE A CA 1
ATOM 2237 C C . ILE A 1 264 ? 2.205 6.925 -12.815 1.00 96.88 264 ILE A C 1
ATOM 2239 O O . ILE A 1 264 ? 1.503 6.724 -13.806 1.00 96.88 264 ILE A O 1
ATOM 2243 N N . LYS A 1 265 ? 2.752 8.107 -12.554 1.00 97.06 265 LYS A N 1
ATOM 2244 C CA . LYS A 1 265 ? 2.605 9.269 -13.426 1.00 97.06 265 LYS A CA 1
ATOM 2245 C C . LYS A 1 265 ? 3.941 9.992 -13.570 1.00 97.06 265 LYS A C 1
ATOM 2247 O O . LYS A 1 265 ? 4.660 10.148 -12.591 1.00 97.06 265 LYS A O 1
ATOM 2252 N N . ILE A 1 266 ? 4.253 10.420 -14.788 1.00 96.62 266 ILE A N 1
ATOM 2253 C CA . ILE A 1 266 ? 5.363 11.333 -15.065 1.00 96.62 266 ILE A CA 1
ATOM 2254 C C . ILE A 1 266 ? 4.853 12.752 -14.811 1.00 96.62 266 ILE A C 1
ATOM 2256 O O . ILE A 1 266 ? 3.806 13.139 -15.332 1.00 96.62 266 ILE A O 1
ATOM 2260 N N . ASP A 1 267 ? 5.565 13.496 -13.971 1.00 93.81 267 ASP A N 1
ATOM 2261 C CA . ASP A 1 267 ? 5.162 14.843 -13.554 1.00 93.81 267 ASP A CA 1
ATOM 2262 C C . ASP A 1 267 ? 5.816 15.953 -14.389 1.00 93.81 267 ASP A C 1
ATOM 2264 O O . ASP A 1 267 ? 5.414 17.109 -14.276 1.00 93.81 267 ASP A O 1
ATOM 2268 N N . ASP A 1 268 ? 6.818 15.620 -15.208 1.00 89.94 268 ASP A N 1
ATOM 2269 C CA . ASP A 1 268 ? 7.461 16.577 -16.109 1.00 89.94 268 ASP A CA 1
ATOM 2270 C C . ASP A 1 268 ? 6.573 16.923 -17.316 1.00 89.94 268 ASP A C 1
ATOM 2272 O O . ASP A 1 268 ? 5.717 16.139 -17.733 1.0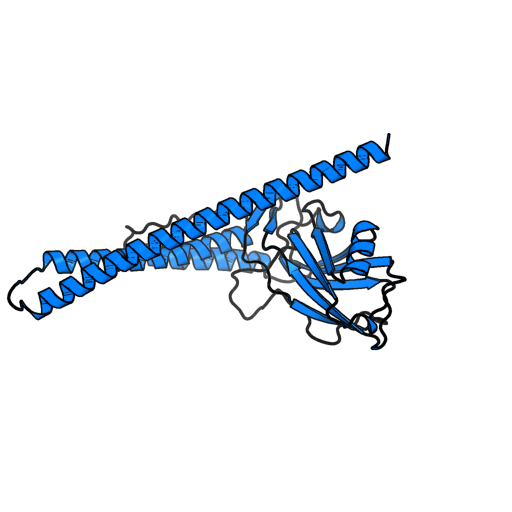0 89.94 268 ASP A O 1
ATOM 2276 N N . ASP A 1 269 ? 6.821 18.098 -17.900 1.00 84.50 269 ASP A N 1
ATOM 2277 C CA . ASP A 1 269 ? 6.133 18.573 -19.103 1.00 84.50 269 ASP A CA 1
ATOM 2278 C C . ASP A 1 269 ? 6.419 17.674 -20.323 1.00 84.50 269 ASP A C 1
ATOM 2280 O O . ASP A 1 269 ? 7.496 17.078 -20.435 1.00 84.50 269 ASP A O 1
ATOM 2284 N N . ASP A 1 270 ? 5.480 17.627 -21.274 1.00 74.94 270 ASP A N 1
ATOM 2285 C CA . ASP A 1 270 ? 5.528 16.716 -22.430 1.00 74.94 270 ASP A CA 1
ATOM 2286 C C . ASP A 1 270 ? 6.807 16.842 -23.268 1.00 74.94 270 ASP A C 1
ATOM 2288 O O . ASP A 1 270 ? 7.332 15.832 -23.739 1.00 74.94 270 ASP A O 1
ATOM 2292 N N . ASP A 1 271 ? 7.339 18.059 -23.390 1.00 82.25 271 ASP A N 1
ATOM 2293 C CA . ASP A 1 271 ? 8.522 18.360 -24.201 1.00 82.25 271 ASP A CA 1
ATOM 2294 C C . ASP A 1 271 ? 9.844 17.952 -23.525 1.00 82.25 271 ASP A C 1
ATOM 2296 O O . ASP A 1 271 ? 10.893 17.950 -24.171 1.00 82.25 271 ASP A O 1
ATOM 2300 N N . LYS A 1 272 ? 9.821 17.619 -22.226 1.00 88.62 272 LYS A N 1
ATOM 2301 C CA . LYS A 1 272 ? 11.035 17.313 -21.452 1.00 88.62 272 LYS A CA 1
ATOM 2302 C C . LYS A 1 272 ? 11.404 15.841 -21.465 1.00 88.62 272 LYS A C 1
ATOM 2304 O O . LYS A 1 272 ? 12.583 15.527 -21.336 1.00 88.62 272 LYS A O 1
ATOM 2309 N N . VAL A 1 273 ? 10.420 14.947 -21.591 1.00 92.44 273 VAL A N 1
ATOM 2310 C CA . VAL A 1 273 ? 10.624 13.495 -21.479 1.00 92.44 273 VAL A CA 1
ATOM 2311 C C . VAL A 1 273 ? 10.179 12.792 -22.754 1.00 92.44 273 VAL A C 1
ATOM 2313 O O . VAL A 1 273 ? 8.981 12.618 -23.007 1.00 92.44 273 VAL A O 1
ATOM 2316 N N . ASP A 1 274 ? 11.162 12.312 -23.511 1.00 93.31 274 ASP A N 1
ATOM 2317 C CA . ASP A 1 274 ? 10.961 11.456 -24.670 1.00 93.31 274 ASP A CA 1
ATOM 2318 C C . ASP A 1 274 ? 10.846 9.986 -24.237 1.00 93.31 274 ASP A C 1
ATOM 2320 O O . ASP A 1 274 ? 11.711 9.421 -23.563 1.00 93.31 274 ASP A O 1
ATOM 2324 N N . LEU A 1 275 ? 9.738 9.362 -24.637 1.00 94.69 275 LEU A N 1
ATOM 2325 C CA . LEU A 1 275 ? 9.410 7.968 -24.349 1.00 94.69 275 LEU A CA 1
ATOM 2326 C C . LEU A 1 275 ? 9.432 7.097 -25.612 1.00 94.69 275 LEU A C 1
ATOM 2328 O O . LEU A 1 275 ? 9.014 5.942 -25.547 1.00 94.69 275 LEU A O 1
ATOM 2332 N N . ALA A 1 276 ? 9.879 7.605 -26.766 1.00 93.38 276 ALA A N 1
ATOM 2333 C CA . ALA A 1 276 ? 9.864 6.867 -28.029 1.00 93.38 276 ALA A CA 1
ATOM 2334 C C . ALA A 1 276 ? 10.545 5.494 -27.897 1.00 93.38 276 ALA A C 1
ATOM 2336 O O . ALA A 1 276 ? 9.956 4.476 -28.280 1.00 93.38 276 ALA A O 1
ATOM 2337 N N . GLU A 1 277 ? 11.709 5.455 -27.244 1.00 94.88 277 GLU A N 1
ATOM 2338 C CA . GLU A 1 277 ? 12.504 4.246 -27.008 1.00 94.88 277 GLU A CA 1
ATOM 2339 C C . GLU A 1 277 ? 12.225 3.540 -25.670 1.00 94.88 277 GLU A C 1
ATOM 2341 O O . GLU A 1 277 ? 12.973 2.638 -25.296 1.00 94.88 277 GLU A O 1
ATOM 2346 N N . LEU A 1 278 ? 11.146 3.887 -24.955 1.00 96.69 278 LEU A N 1
ATOM 2347 C CA . LEU A 1 278 ? 10.790 3.233 -23.691 1.00 96.69 278 LEU A CA 1
ATOM 2348 C C . LEU A 1 278 ? 10.631 1.711 -23.876 1.00 96.69 278 LEU A C 1
ATOM 2350 O O . LEU A 1 278 ? 9.804 1.259 -24.676 1.00 96.69 278 LEU A O 1
ATOM 2354 N N . LYS A 1 279 ? 11.407 0.938 -23.106 1.00 96.12 279 LYS A N 1
ATOM 2355 C CA . LYS A 1 279 ? 11.487 -0.534 -23.141 1.00 96.12 279 LYS A CA 1
ATOM 2356 C C . LYS A 1 279 ? 10.757 -1.189 -21.977 1.00 96.12 279 LYS A C 1
ATOM 2358 O O . LYS A 1 279 ? 10.107 -2.210 -22.179 1.00 96.12 279 LYS A O 1
ATOM 2363 N N . SER A 1 280 ? 10.897 -0.643 -20.770 1.00 97.44 280 SER A N 1
ATOM 2364 C CA . SER A 1 280 ? 10.253 -1.185 -19.572 1.00 97.44 280 SER A CA 1
ATOM 2365 C C . SER A 1 280 ? 10.017 -0.137 -18.495 1.00 97.44 280 SER A C 1
ATOM 2367 O O . SER A 1 280 ? 10.657 0.916 -18.459 1.00 97.44 280 SER A O 1
ATOM 2369 N N . ILE A 1 281 ? 9.080 -0.465 -17.611 1.00 98.12 281 ILE A N 1
ATOM 2370 C CA . ILE A 1 281 ? 8.822 0.226 -16.354 1.00 98.12 281 ILE A CA 1
ATOM 2371 C C . ILE A 1 281 ? 9.340 -0.689 -15.245 1.00 98.12 281 ILE A C 1
ATOM 2373 O O . ILE A 1 281 ? 8.771 -1.749 -14.979 1.00 98.12 281 ILE A O 1
ATOM 2377 N N . ASP A 1 282 ? 10.436 -0.288 -14.613 1.00 97.62 282 ASP A N 1
ATOM 2378 C CA . ASP A 1 282 ? 11.097 -1.068 -13.575 1.00 97.62 282 ASP A CA 1
ATOM 2379 C C . ASP A 1 282 ? 10.672 -0.534 -12.204 1.00 97.62 282 ASP A C 1
ATOM 2381 O O . ASP A 1 282 ? 11.022 0.584 -11.820 1.00 97.62 282 ASP A O 1
ATOM 2385 N N . ILE A 1 283 ? 9.919 -1.332 -11.450 1.00 97.31 283 ILE A N 1
ATOM 2386 C CA . ILE A 1 283 ? 9.487 -0.995 -10.094 1.00 97.31 283 ILE A CA 1
ATOM 2387 C C . ILE A 1 283 ? 10.479 -1.590 -9.101 1.00 97.31 283 ILE A C 1
ATOM 2389 O O . ILE A 1 283 ? 10.530 -2.803 -8.907 1.00 97.31 283 ILE A O 1
ATOM 2393 N N . TYR A 1 284 ? 11.252 -0.728 -8.452 1.00 95.50 284 TYR A N 1
ATOM 2394 C CA . TYR A 1 284 ? 12.166 -1.094 -7.381 1.00 95.50 284 TYR A CA 1
ATOM 2395 C C . TYR A 1 284 ? 11.470 -0.980 -6.023 1.00 95.50 284 TYR A C 1
ATOM 2397 O O . TYR A 1 284 ? 10.955 0.080 -5.650 1.00 95.50 284 TYR A O 1
ATOM 2405 N N . LEU A 1 285 ? 11.505 -2.070 -5.265 1.00 94.31 285 LEU A N 1
ATOM 2406 C CA . LEU A 1 285 ? 10.906 -2.184 -3.945 1.00 94.31 285 LEU A CA 1
ATOM 2407 C C . LEU A 1 285 ? 11.994 -2.387 -2.894 1.00 94.31 285 LEU A C 1
ATOM 2409 O O . LEU A 1 285 ? 12.867 -3.238 -3.047 1.00 94.31 285 LEU A O 1
ATOM 2413 N N . GLU A 1 286 ? 11.891 -1.657 -1.788 1.00 91.62 286 GLU A N 1
ATOM 2414 C CA . GLU A 1 286 ? 12.594 -1.972 -0.543 1.00 91.62 286 GLU A CA 1
ATOM 2415 C C . GLU A 1 286 ? 11.549 -2.248 0.533 1.00 91.62 286 GLU A C 1
ATOM 2417 O O . GLU A 1 286 ? 10.610 -1.464 0.670 1.00 91.62 286 GLU A O 1
ATOM 2422 N N . TYR A 1 287 ? 11.674 -3.349 1.274 1.00 89.25 287 TYR A N 1
ATOM 2423 C CA . TYR A 1 287 ? 10.611 -3.797 2.174 1.00 89.25 287 TYR A CA 1
ATOM 2424 C C . TYR A 1 287 ? 11.078 -4.761 3.272 1.00 89.25 287 TYR A C 1
ATOM 2426 O O . TYR A 1 287 ? 12.152 -5.359 3.183 1.00 89.25 287 TYR A O 1
ATOM 2434 N N . THR A 1 288 ? 10.224 -4.969 4.276 1.00 87.62 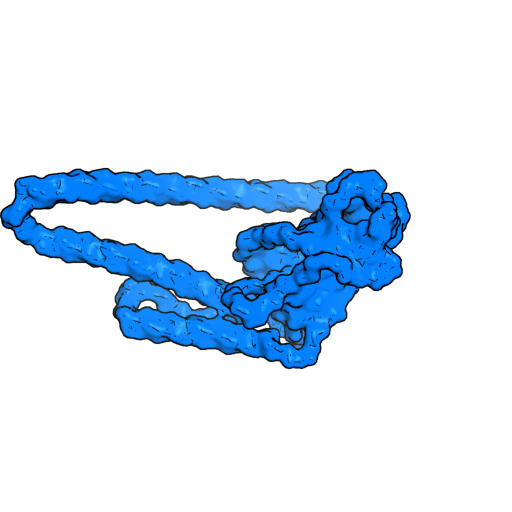288 THR A N 1
ATOM 2435 C CA . THR A 1 288 ? 10.305 -6.094 5.222 1.00 87.62 288 THR A CA 1
ATOM 2436 C C . THR A 1 288 ? 9.281 -7.163 4.867 1.00 87.62 288 THR A C 1
ATOM 2438 O O . THR A 1 288 ? 8.214 -6.878 4.321 1.00 87.62 288 THR A O 1
ATOM 2441 N N . SER A 1 289 ? 9.633 -8.423 5.110 1.00 88.38 289 SER A N 1
ATOM 2442 C CA . SER A 1 289 ? 8.752 -9.565 4.857 1.00 88.38 289 SER A CA 1
ATOM 2443 C C . SER A 1 289 ? 9.184 -10.777 5.669 1.00 88.38 289 SER A C 1
ATOM 2445 O O . SER A 1 289 ? 10.339 -10.869 6.087 1.00 88.38 289 SER A O 1
ATOM 2447 N N . LYS A 1 290 ? 8.274 -11.736 5.802 1.00 87.25 290 LYS A N 1
ATOM 2448 C CA . LYS A 1 290 ? 8.552 -13.110 6.226 1.00 87.25 290 LYS A CA 1
ATOM 2449 C C . LYS A 1 290 ? 8.552 -14.041 5.011 1.00 87.25 290 LYS A C 1
ATOM 2451 O O . LYS A 1 290 ? 8.149 -13.649 3.912 1.00 87.25 290 LYS A O 1
ATOM 2456 N N . LEU A 1 291 ? 9.026 -15.270 5.182 1.00 84.94 291 LEU A N 1
ATOM 2457 C CA . LEU A 1 291 ? 8.930 -16.296 4.143 1.00 84.94 291 LEU A CA 1
ATOM 2458 C C . LEU A 1 291 ? 7.628 -17.080 4.309 1.00 84.94 291 LEU A C 1
ATOM 2460 O O . LEU A 1 291 ? 7.223 -17.383 5.426 1.00 84.94 291 LEU A O 1
ATOM 2464 N N . VAL A 1 292 ? 6.990 -17.409 3.188 1.00 82.38 292 VAL A N 1
ATOM 2465 C CA . VAL A 1 292 ? 5.902 -18.396 3.165 1.00 82.38 292 VAL A CA 1
ATOM 2466 C C . VAL A 1 292 ? 6.508 -19.771 3.462 1.00 82.38 292 VAL A C 1
ATOM 2468 O O . VAL A 1 292 ? 7.498 -20.147 2.825 1.00 82.38 292 VAL A O 1
ATOM 2471 N N . THR A 1 293 ? 5.937 -20.479 4.437 1.00 76.31 293 THR A N 1
ATOM 2472 C CA . THR A 1 293 ? 6.328 -21.834 4.862 1.00 76.31 293 THR A CA 1
ATOM 2473 C C . THR A 1 293 ? 5.615 -22.911 4.067 1.00 76.31 293 THR A C 1
ATOM 2475 O O . THR A 1 293 ? 4.385 -22.776 3.887 1.00 76.31 293 THR A O 1
#